Protein AF-A0A952LM96-F1 (afdb_monomer_lite)

pLDDT: mean 78.24, std 22.76, range [26.67, 98.69]

Foldseek 3Di:
DDDDDDDDDPDPPPVPPPPPPPPPPDDPVLQVQCFVVVLVLVVLVLVLLLQLQAPVQDPVRSLVSLCLCADPPRPNPAAVHQQQWEFDQLDLVCQDPVPTDIDRSSRRSVQSSVWWHHDNDRQKDKDPWDKFRWDDDVFIKIKIKIKIAGNTDTNPDPDHHDIFIKIWIKTWDDDPDSDIDIHTRYMDGDDCVVPVRRVPPPCPQFQWDKDADDDDLPDWKKWKDQVVRTPDIDSDRIDIDTDDPPGQKMWIFTPPDPDGDIDIDGVVVRVVPGDRDDDDPDDDDDDDDDDDDDDDDDDDDDDDDDDDDDDDDD

Secondary structure (DSSP, 8-state):
---------------------------HHHHHHHHHHHHHHHHHHHHHHHHHHBTTS-HHHHHHHHHHTTSTT-TT--BS-TT-EEE---STT--SGGG--EEEHHHHHHHHHHHBPPBSS--EEEEEEEEPPPEESSSEEEEEEEEEEE-SBBSS--SBPPPEEEEEEEEEEE-SSS-EEEEEEEEEE--TTT-HHHHTS------EEEEE----TTT--EEEEETTEEEEEESSSEEEEES-SS-SEEEEEESSSSS--EEEEEHHHHGGG-----------------------------------------

Structure (mmCIF, N/CA/C/O backbone):
data_AF-A0A952LM96-F1
#
_entry.id   AF-A0A952LM96-F1
#
loop_
_atom_site.group_PDB
_atom_site.id
_atom_site.type_symbol
_atom_site.label_atom_id
_atom_site.label_alt_id
_atom_site.label_comp_id
_atom_site.label_asym_id
_atom_site.label_entity_id
_atom_site.label_seq_id
_atom_site.pdbx_PDB_ins_code
_atom_site.Cartn_x
_atom_site.Cartn_y
_atom_site.Cartn_z
_atom_site.occupancy
_atom_site.B_iso_or_equiv
_atom_site.auth_seq_id
_atom_site.auth_comp_id
_atom_site.auth_asym_id
_atom_site.auth_atom_id
_atom_site.pdbx_PDB_model_num
ATOM 1 N N . MET A 1 1 ? 7.422 -57.677 -62.443 1.00 39.22 1 MET A N 1
ATOM 2 C CA . MET A 1 1 ? 8.432 -56.614 -62.642 1.00 39.22 1 MET A CA 1
ATOM 3 C C . MET A 1 1 ? 7.935 -55.367 -61.924 1.00 39.22 1 MET A C 1
ATOM 5 O O . MET A 1 1 ? 6.810 -54.958 -62.162 1.00 39.22 1 MET A O 1
ATOM 9 N N . ILE A 1 2 ? 8.725 -54.878 -60.971 1.00 55.06 2 ILE A N 1
ATOM 10 C CA . ILE A 1 2 ? 8.463 -53.793 -60.003 1.00 55.06 2 ILE A CA 1
ATOM 11 C C . ILE A 1 2 ? 8.351 -52.426 -60.697 1.00 55.06 2 ILE A C 1
ATOM 13 O O . ILE A 1 2 ? 9.188 -52.191 -61.561 1.00 55.06 2 ILE A O 1
ATOM 17 N N . ARG A 1 3 ? 7.454 -51.520 -60.243 1.00 47.94 3 ARG A N 1
ATOM 18 C CA . ARG A 1 3 ? 7.765 -50.098 -59.924 1.00 47.94 3 ARG A CA 1
ATOM 19 C C . ARG A 1 3 ? 6.784 -49.484 -58.906 1.00 47.94 3 ARG A C 1
ATOM 21 O O . ARG A 1 3 ? 5.578 -49.461 -59.113 1.00 47.94 3 ARG A O 1
ATOM 28 N N . LEU A 1 4 ? 7.381 -48.988 -57.823 1.00 55.38 4 LEU A N 1
ATOM 29 C CA . LEU A 1 4 ? 6.866 -48.218 -56.687 1.00 55.38 4 LEU A CA 1
ATOM 30 C C . LEU A 1 4 ? 7.220 -46.726 -56.917 1.00 55.38 4 LEU A C 1
ATOM 32 O O . LEU A 1 4 ? 8.348 -46.448 -57.322 1.00 55.38 4 LEU A O 1
ATOM 36 N N . SER A 1 5 ? 6.314 -45.775 -56.661 1.00 50.62 5 SER A N 1
ATOM 37 C CA . SER A 1 5 ? 6.613 -44.331 -56.461 1.00 50.62 5 SER A CA 1
ATOM 38 C C . SER A 1 5 ? 5.338 -43.628 -55.973 1.00 50.62 5 SER A C 1
ATOM 40 O O . SER A 1 5 ? 4.353 -43.622 -56.699 1.00 50.62 5 SER A O 1
ATOM 42 N N . ILE A 1 6 ? 5.179 -43.303 -54.684 1.00 57.56 6 ILE A N 1
ATOM 43 C CA . ILE A 1 6 ? 5.746 -42.164 -53.924 1.00 57.56 6 ILE A CA 1
ATOM 44 C C . ILE A 1 6 ? 5.264 -40.809 -54.460 1.00 57.56 6 ILE A C 1
ATOM 46 O O . ILE A 1 6 ? 5.833 -40.313 -55.421 1.00 57.56 6 ILE A O 1
ATOM 50 N N . THR A 1 7 ? 4.270 -40.241 -53.765 1.00 53.94 7 THR A N 1
ATOM 51 C CA . THR A 1 7 ? 4.072 -38.808 -53.431 1.00 53.94 7 THR A CA 1
ATOM 52 C C . THR A 1 7 ? 2.783 -38.707 -52.586 1.00 53.94 7 THR A C 1
ATOM 54 O O . THR A 1 7 ? 1.698 -38.454 -53.088 1.00 53.94 7 THR A O 1
ATOM 57 N N . PHE A 1 8 ? 2.738 -39.154 -51.326 1.00 51.84 8 PHE A N 1
ATOM 58 C CA . PHE A 1 8 ? 3.232 -38.470 -50.118 1.00 51.84 8 PHE A CA 1
ATOM 59 C C . PHE A 1 8 ? 3.568 -36.981 -50.293 1.00 51.84 8 PHE A C 1
ATOM 61 O O . PHE A 1 8 ? 4.311 -36.610 -51.196 1.00 51.84 8 PHE A O 1
ATOM 68 N N . LEU A 1 9 ? 3.093 -36.178 -49.337 1.00 50.53 9 LEU A N 1
ATOM 69 C CA . LEU A 1 9 ? 3.438 -34.772 -49.109 1.00 50.53 9 LEU A CA 1
ATOM 70 C C . LEU A 1 9 ? 2.558 -33.720 -49.809 1.00 50.53 9 LEU A C 1
ATOM 72 O O . LEU A 1 9 ? 3.044 -32.781 -50.432 1.00 50.53 9 LEU A O 1
ATOM 76 N N . SER A 1 10 ? 1.243 -33.808 -49.591 1.00 50.84 10 SER A N 1
ATOM 77 C CA . SER A 1 10 ? 0.365 -32.631 -49.635 1.00 50.84 10 SER A CA 1
ATOM 78 C C . SER A 1 10 ? 0.712 -31.694 -48.471 1.00 50.84 10 SER A C 1
ATOM 80 O O . SER A 1 10 ? 0.094 -31.741 -47.413 1.00 50.84 10 SER A O 1
ATOM 82 N N . PHE A 1 11 ? 1.782 -30.922 -48.659 1.00 51.41 11 PHE A N 1
ATOM 83 C CA . PHE A 1 11 ? 1.884 -29.487 -48.385 1.00 51.41 11 PHE A CA 1
ATOM 84 C C . PHE A 1 11 ? 0.969 -28.932 -47.276 1.00 51.41 11 PHE A C 1
ATOM 86 O O . PHE A 1 11 ? 0.118 -28.074 -47.499 1.00 51.41 11 PHE A O 1
ATOM 93 N N . LEU A 1 12 ? 1.193 -29.385 -46.043 1.00 50.53 12 LEU A N 1
ATOM 94 C CA . LEU A 1 12 ? 0.780 -28.672 -44.840 1.00 50.53 12 LEU A CA 1
ATOM 95 C C . LEU A 1 12 ? 1.798 -27.544 -44.601 1.00 50.53 12 LEU A C 1
ATOM 97 O O . LEU A 1 12 ? 2.611 -27.610 -43.682 1.00 50.53 12 LEU A O 1
ATOM 101 N N . ILE A 1 13 ? 1.801 -26.524 -45.468 1.00 55.72 13 ILE A N 1
ATOM 102 C CA . ILE A 1 13 ? 2.423 -25.242 -45.123 1.00 55.72 13 ILE A CA 1
ATOM 103 C C . ILE A 1 13 ? 1.494 -24.600 -44.101 1.00 55.72 13 ILE A C 1
ATOM 105 O O . ILE A 1 13 ? 0.609 -23.810 -44.421 1.00 55.72 13 ILE A O 1
ATOM 109 N N . PHE A 1 14 ? 1.683 -24.993 -42.844 1.00 57.12 14 PHE A N 1
ATOM 110 C CA . PHE A 1 14 ? 1.371 -24.123 -41.729 1.00 57.12 14 PHE A CA 1
ATOM 111 C C . PHE A 1 14 ? 2.316 -22.934 -41.873 1.00 57.12 14 PHE A C 1
ATOM 113 O O . PHE A 1 14 ? 3.488 -22.993 -41.499 1.00 57.12 14 PHE A O 1
ATOM 120 N N . SER A 1 15 ? 1.818 -21.878 -42.511 1.00 54.81 15 SER A N 1
ATOM 121 C CA . SER A 1 15 ? 2.405 -20.552 -42.445 1.00 54.81 15 SER A CA 1
ATOM 122 C C . SER A 1 15 ? 2.389 -20.150 -40.977 1.00 54.81 15 SER A C 1
ATOM 124 O O . SER A 1 15 ? 1.422 -19.571 -40.488 1.00 54.81 15 SER A O 1
ATOM 126 N N . PHE A 1 16 ? 3.444 -20.514 -40.251 1.00 56.19 16 PHE A N 1
ATOM 127 C CA . PHE A 1 16 ? 3.775 -19.890 -38.986 1.00 56.19 16 PHE A CA 1
ATOM 128 C C . PHE A 1 16 ? 4.071 -18.432 -39.319 1.00 56.19 16 PHE A C 1
ATOM 130 O O . PHE A 1 16 ? 5.195 -18.058 -39.647 1.00 56.19 16 PHE A O 1
ATOM 137 N N . HIS A 1 17 ? 3.026 -17.607 -39.307 1.00 52.03 17 HIS A N 1
ATOM 138 C CA . HIS A 1 17 ? 3.180 -16.186 -39.096 1.00 52.03 17 HIS A CA 1
ATOM 139 C C . HIS A 1 17 ? 3.784 -16.051 -37.702 1.00 52.03 17 HIS A C 1
ATOM 141 O O . HIS A 1 17 ? 3.080 -16.035 -36.696 1.00 52.03 17 HIS A O 1
ATOM 147 N N . LEU A 1 18 ? 5.119 -16.049 -37.659 1.00 51.34 18 LEU A N 1
ATOM 148 C CA . LEU A 1 18 ? 5.881 -15.420 -36.598 1.00 51.34 18 LEU A CA 1
ATOM 149 C C . LEU A 1 18 ? 5.411 -13.969 -36.586 1.00 51.34 18 LEU A C 1
ATOM 151 O O . LEU A 1 18 ? 5.912 -13.132 -37.332 1.00 51.34 18 LEU A O 1
ATOM 155 N N . VAL A 1 19 ? 4.367 -13.708 -35.804 1.00 57.16 19 VAL A N 1
ATOM 156 C CA . VAL A 1 19 ? 4.049 -12.365 -35.355 1.00 57.16 19 VAL A CA 1
ATOM 157 C C . VAL A 1 19 ? 5.273 -11.972 -34.547 1.00 57.16 19 VAL A C 1
ATOM 159 O O . VAL A 1 19 ? 5.467 -12.460 -33.434 1.00 57.16 19 VAL A O 1
ATOM 162 N N . ALA A 1 20 ? 6.159 -11.194 -35.167 1.00 45.50 20 ALA A N 1
ATOM 163 C CA . ALA A 1 20 ? 7.152 -10.437 -34.438 1.00 45.50 20 ALA A CA 1
ATOM 164 C C . ALA A 1 20 ? 6.353 -9.640 -33.408 1.00 45.50 20 ALA A C 1
ATOM 166 O O . ALA A 1 20 ? 5.540 -8.791 -33.769 1.00 45.50 20 ALA A O 1
ATOM 167 N N . GLN A 1 21 ? 6.462 -10.040 -32.143 1.00 46.62 21 GLN A N 1
ATOM 168 C CA . GLN A 1 21 ? 5.941 -9.245 -31.051 1.00 46.62 21 GLN A CA 1
ATOM 169 C C . GLN A 1 21 ? 6.765 -7.967 -31.106 1.00 46.62 21 GLN A C 1
ATOM 171 O O . GLN A 1 21 ? 7.963 -8.014 -30.837 1.00 46.62 21 GLN A O 1
ATOM 176 N N . ASP A 1 22 ? 6.153 -6.876 -31.567 1.00 45.31 22 ASP A N 1
ATOM 177 C CA . ASP A 1 22 ? 6.707 -5.540 -31.403 1.00 45.31 22 ASP A CA 1
ATOM 178 C C . ASP A 1 22 ? 6.891 -5.353 -29.896 1.00 45.31 22 ASP A C 1
ATOM 180 O O . ASP A 1 22 ? 5.949 -5.062 -29.155 1.00 45.31 22 ASP A O 1
ATOM 184 N N . GLU A 1 23 ? 8.100 -5.644 -29.425 1.00 53.62 23 GLU A N 1
ATOM 185 C CA . GLU A 1 23 ? 8.531 -5.346 -28.076 1.00 53.62 23 GLU A CA 1
ATOM 186 C C . GLU A 1 23 ? 8.476 -3.823 -27.998 1.00 53.62 23 GLU A C 1
ATOM 188 O O . GLU A 1 23 ? 9.250 -3.128 -28.659 1.00 53.62 23 GLU A O 1
ATOM 193 N N . ILE A 1 24 ? 7.468 -3.292 -27.302 1.00 55.34 24 ILE A N 1
ATOM 194 C CA . ILE A 1 24 ? 7.367 -1.855 -27.078 1.00 55.34 24 ILE A CA 1
ATOM 195 C C . ILE A 1 24 ? 8.635 -1.487 -26.316 1.00 55.34 24 ILE A C 1
ATOM 197 O O . ILE A 1 24 ? 8.772 -1.803 -25.135 1.00 55.34 24 ILE A O 1
ATOM 201 N N . GLU A 1 25 ? 9.592 -0.875 -27.010 1.00 62.03 25 GLU A N 1
ATOM 202 C CA . GLU A 1 25 ? 10.834 -0.417 -26.410 1.00 62.03 25 GLU A CA 1
ATOM 203 C C . GLU A 1 25 ? 10.486 0.743 -25.474 1.00 62.03 25 GLU A C 1
ATOM 205 O O . GLU A 1 25 ? 10.336 1.898 -25.877 1.00 62.03 25 GLU A O 1
ATOM 210 N N . TYR A 1 26 ? 10.256 0.416 -24.204 1.00 69.00 26 TYR A N 1
ATOM 211 C CA . TYR A 1 26 ? 9.996 1.408 -23.176 1.00 69.00 26 TYR A CA 1
ATOM 212 C C . TYR A 1 26 ? 11.225 2.294 -23.023 1.00 69.00 26 TYR A C 1
ATOM 214 O O . TYR A 1 26 ? 12.296 1.818 -22.635 1.00 69.00 26 TYR A O 1
ATOM 222 N N . ASN A 1 27 ? 11.069 3.600 -23.253 1.00 81.88 27 ASN A N 1
ATOM 223 C CA . ASN A 1 27 ? 12.112 4.534 -22.858 1.00 81.88 27 ASN A CA 1
ATOM 224 C C . ASN A 1 27 ? 12.329 4.405 -21.338 1.00 81.88 27 ASN A C 1
ATOM 226 O O . ASN A 1 27 ? 11.390 4.269 -20.552 1.00 81.88 27 ASN A O 1
ATOM 230 N N . SER A 1 28 ? 13.589 4.478 -20.924 1.00 86.94 28 SER A N 1
ATOM 231 C CA . SER A 1 28 ? 14.019 4.486 -19.528 1.00 86.94 28 SER A CA 1
ATOM 232 C C . SER A 1 28 ? 13.247 5.472 -18.637 1.00 86.94 28 SER A C 1
ATOM 234 O O . SER A 1 28 ? 13.117 5.224 -17.438 1.00 86.94 28 SER A O 1
ATOM 236 N N . ASP A 1 29 ? 12.715 6.558 -19.204 1.00 89.69 29 ASP A N 1
ATOM 237 C CA . ASP A 1 29 ? 11.909 7.544 -18.483 1.00 89.69 29 ASP A CA 1
ATOM 238 C C . ASP A 1 29 ? 10.506 7.026 -18.132 1.00 89.69 29 ASP A C 1
ATOM 240 O O . ASP A 1 29 ? 10.104 7.157 -16.977 1.00 89.69 29 ASP A O 1
ATOM 244 N N . ASP A 1 30 ? 9.820 6.337 -19.056 1.00 91.06 30 ASP A N 1
ATOM 245 C CA . ASP A 1 30 ? 8.515 5.703 -18.793 1.00 91.06 30 ASP A CA 1
ATOM 246 C C . ASP A 1 30 ? 8.647 4.670 -17.657 1.00 91.06 30 ASP A C 1
ATOM 248 O O . ASP A 1 30 ? 7.830 4.614 -16.738 1.00 91.06 30 ASP A O 1
ATOM 252 N N . ILE A 1 31 ? 9.733 3.887 -17.661 1.00 92.12 31 ILE A N 1
ATOM 253 C CA . ILE A 1 31 ? 10.002 2.890 -16.613 1.00 92.12 31 ILE A CA 1
ATOM 254 C C . ILE A 1 31 ? 10.169 3.555 -15.241 1.00 92.12 31 ILE A C 1
ATOM 256 O O . ILE A 1 31 ? 9.656 3.048 -14.237 1.00 92.12 31 ILE A O 1
ATOM 260 N N . LYS A 1 32 ? 10.912 4.667 -15.173 1.00 93.75 32 LYS A N 1
ATOM 261 C CA . LYS A 1 32 ? 11.114 5.415 -13.923 1.00 93.75 32 LYS A CA 1
ATOM 262 C C . LYS A 1 32 ? 9.802 6.012 -13.429 1.00 93.75 32 LYS A C 1
ATOM 264 O O . LYS A 1 32 ? 9.512 5.889 -12.240 1.00 93.75 32 LYS A O 1
ATOM 269 N N . GLU A 1 33 ? 9.023 6.615 -14.325 1.00 94.88 33 GLU A N 1
ATOM 270 C CA . GLU A 1 33 ? 7.730 7.216 -14.002 1.00 94.88 33 GLU A CA 1
ATOM 271 C C . GLU A 1 33 ? 6.756 6.172 -13.455 1.00 94.88 33 GLU A C 1
ATOM 273 O O . GLU A 1 33 ? 6.263 6.331 -12.341 1.00 94.88 33 GLU A O 1
ATOM 278 N N . ILE A 1 34 ? 6.543 5.061 -14.169 1.00 95.56 34 ILE A N 1
ATOM 279 C CA . ILE A 1 34 ? 5.624 3.996 -13.742 1.00 95.56 34 ILE A CA 1
ATOM 280 C C . ILE A 1 34 ? 6.030 3.442 -12.372 1.00 95.56 34 ILE A C 1
ATOM 282 O O . ILE A 1 34 ? 5.182 3.267 -11.496 1.00 95.56 34 ILE A O 1
ATOM 286 N N . LYS A 1 35 ? 7.325 3.186 -12.144 1.00 96.50 35 LYS A N 1
ATOM 287 C CA . LYS A 1 35 ? 7.801 2.679 -10.848 1.00 96.50 35 LYS A CA 1
ATOM 288 C C . LYS A 1 35 ? 7.588 3.685 -9.721 1.00 96.50 35 LYS A C 1
ATOM 290 O O . LYS A 1 35 ? 7.120 3.298 -8.652 1.00 96.50 35 LYS A O 1
ATOM 295 N N . PHE A 1 36 ? 7.918 4.954 -9.952 1.00 97.25 36 PHE A N 1
ATOM 296 C CA . PHE A 1 36 ? 7.732 6.014 -8.965 1.00 97.25 36 PHE A CA 1
ATOM 297 C C . PHE A 1 36 ? 6.247 6.209 -8.627 1.00 97.25 36 PHE A C 1
ATOM 299 O O . PHE A 1 36 ? 5.864 6.147 -7.458 1.00 97.25 36 PHE A O 1
ATOM 306 N N . SER A 1 37 ? 5.402 6.352 -9.648 1.00 97.31 37 SER A N 1
ATOM 307 C CA . SER A 1 37 ? 3.952 6.509 -9.506 1.00 97.31 37 SER A CA 1
ATOM 308 C C . SER A 1 37 ? 3.308 5.287 -8.851 1.00 97.31 37 SER A C 1
ATOM 310 O O . SER A 1 37 ? 2.429 5.430 -8.006 1.00 97.31 37 SER A O 1
ATOM 312 N N . GLY A 1 38 ? 3.784 4.078 -9.156 1.00 98.00 38 GLY A N 1
ATOM 313 C CA . GLY A 1 38 ? 3.320 2.858 -8.504 1.00 98.00 38 GLY A CA 1
ATOM 314 C C . GLY A 1 38 ? 3.628 2.847 -7.004 1.00 98.00 38 GLY A C 1
ATOM 315 O O . GLY A 1 38 ? 2.757 2.532 -6.195 1.00 98.00 38 GLY A O 1
ATOM 316 N N . MET A 1 39 ? 4.842 3.240 -6.601 1.00 98.19 39 MET A N 1
ATOM 317 C CA . MET A 1 39 ? 5.190 3.361 -5.177 1.00 98.19 39 MET A CA 1
ATOM 318 C C . MET A 1 39 ? 4.325 4.408 -4.467 1.00 98.19 39 MET A C 1
ATOM 320 O O . MET A 1 39 ? 3.884 4.176 -3.338 1.00 98.19 39 MET A O 1
ATOM 324 N N . GLN A 1 40 ? 4.054 5.532 -5.133 1.00 98.31 40 GLN A N 1
ATOM 325 C CA . GLN A 1 40 ? 3.168 6.572 -4.619 1.00 98.31 40 GLN A CA 1
ATOM 326 C C . GLN A 1 40 ? 1.731 6.057 -4.450 1.00 98.31 40 GLN A C 1
ATOM 328 O O . GLN A 1 40 ? 1.121 6.304 -3.412 1.00 98.31 40 GLN A O 1
ATOM 333 N N . LEU A 1 41 ? 1.228 5.246 -5.386 1.00 98.25 41 LEU A N 1
ATOM 334 C CA . LEU A 1 41 ? -0.098 4.628 -5.299 1.00 98.25 41 LEU A CA 1
ATOM 335 C C . LEU A 1 41 ? -0.240 3.710 -4.068 1.00 98.25 41 LEU A C 1
ATOM 337 O O . LEU A 1 41 ? -1.291 3.675 -3.430 1.00 9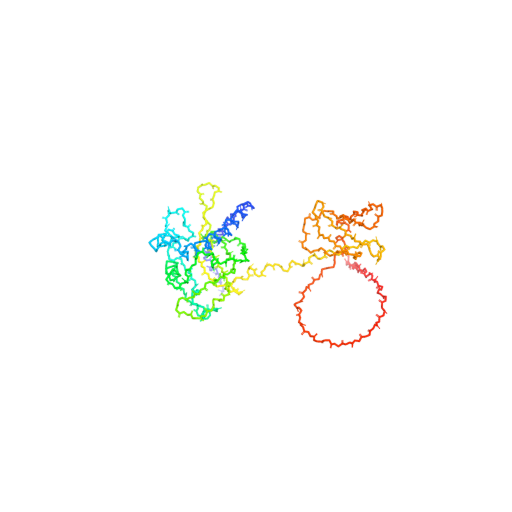8.25 41 LEU A O 1
ATOM 341 N N . ILE A 1 42 ? 0.829 3.011 -3.664 1.00 98.62 42 ILE A N 1
ATOM 342 C CA . ILE A 1 42 ? 0.840 2.229 -2.412 1.00 98.62 42 ILE A CA 1
ATOM 343 C C . ILE A 1 42 ? 0.785 3.133 -1.177 1.00 98.62 42 ILE A C 1
ATOM 345 O O . ILE A 1 42 ? 0.132 2.787 -0.191 1.00 98.62 42 ILE A O 1
ATOM 349 N N . LYS A 1 43 ? 1.405 4.316 -1.221 1.00 98.50 43 LYS A N 1
ATOM 350 C CA . LYS A 1 43 ? 1.268 5.320 -0.155 1.00 98.50 43 LYS A CA 1
ATOM 351 C C . LYS A 1 43 ? -0.123 5.942 -0.106 1.00 98.50 43 LYS A C 1
ATOM 353 O O . LYS A 1 43 ? -0.643 6.150 0.986 1.00 98.50 43 LYS A O 1
ATOM 358 N N . GLU A 1 44 ? -0.761 6.162 -1.245 1.00 98.50 44 GLU A N 1
ATOM 359 C CA . GLU A 1 44 ? -2.163 6.587 -1.297 1.00 98.50 44 GLU A CA 1
ATOM 360 C C . GLU A 1 44 ? -3.097 5.510 -0.738 1.00 98.50 44 GLU A C 1
ATOM 362 O O . GLU A 1 44 ? -4.036 5.824 -0.008 1.00 98.50 44 GLU A O 1
ATOM 367 N N . TYR A 1 45 ? -2.804 4.228 -0.982 1.00 98.69 45 TYR A N 1
ATOM 368 C CA . TYR A 1 45 ? -3.543 3.134 -0.357 1.00 98.69 45 TYR A CA 1
ATOM 369 C C . TYR A 1 45 ? -3.385 3.123 1.177 1.00 98.69 45 TYR A C 1
ATOM 371 O O . TYR A 1 45 ? -4.374 2.985 1.900 1.00 98.69 45 TYR A O 1
ATOM 379 N N . GLU A 1 46 ? -2.174 3.345 1.698 1.00 98.69 46 GLU A N 1
ATOM 380 C CA . GLU A 1 46 ? -1.936 3.532 3.140 1.00 98.69 46 GLU A CA 1
ATOM 381 C C . GLU A 1 46 ? -2.776 4.695 3.703 1.00 98.69 46 GLU A C 1
ATOM 383 O O . GLU A 1 46 ? -3.422 4.570 4.748 1.00 98.69 46 GLU A O 1
ATOM 388 N N . GLN A 1 47 ? -2.794 5.831 3.000 1.00 98.56 47 GLN A N 1
ATOM 389 C CA . GLN A 1 47 ? -3.554 7.021 3.387 1.00 98.56 47 GLN A CA 1
ATOM 390 C C . GLN A 1 47 ? -5.063 6.777 3.358 1.00 98.56 47 GLN A C 1
ATOM 392 O O . GLN A 1 47 ? -5.755 7.204 4.281 1.00 98.56 47 GLN A O 1
ATOM 397 N N . LEU A 1 48 ? -5.572 6.051 2.358 1.00 98.50 48 LEU A N 1
ATOM 398 C CA . LEU A 1 48 ? -6.977 5.659 2.274 1.00 98.50 48 LEU A CA 1
ATOM 399 C C . LEU A 1 48 ? -7.405 4.887 3.525 1.00 98.50 48 LEU A C 1
ATOM 401 O O . LEU A 1 48 ? -8.415 5.223 4.143 1.00 98.50 48 LEU A O 1
ATOM 405 N N . LEU A 1 49 ? -6.632 3.872 3.924 1.00 98.62 49 LEU A N 1
ATOM 406 C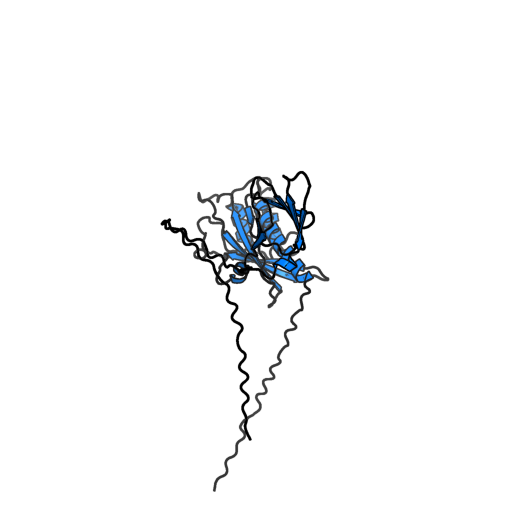 CA . LEU A 1 49 ? -6.942 3.080 5.115 1.00 98.62 49 LEU A CA 1
ATOM 407 C C . LEU A 1 49 ? -6.902 3.936 6.384 1.00 98.62 49 LEU A C 1
ATOM 409 O O . LEU A 1 49 ? -7.810 3.848 7.213 1.00 98.62 49 LEU A O 1
ATOM 413 N N . ASN A 1 50 ? -5.907 4.817 6.516 1.00 98.62 50 ASN A N 1
ATOM 414 C CA . ASN A 1 50 ? -5.848 5.742 7.646 1.00 98.62 50 ASN A CA 1
ATOM 415 C C . ASN A 1 50 ? -7.059 6.684 7.682 1.00 98.62 50 ASN A C 1
ATOM 417 O O . ASN A 1 50 ? -7.661 6.839 8.744 1.00 98.62 50 ASN A O 1
ATOM 421 N N . LEU A 1 51 ? -7.479 7.229 6.537 1.00 98.25 51 LEU A N 1
ATOM 422 C CA . LEU A 1 51 ? -8.636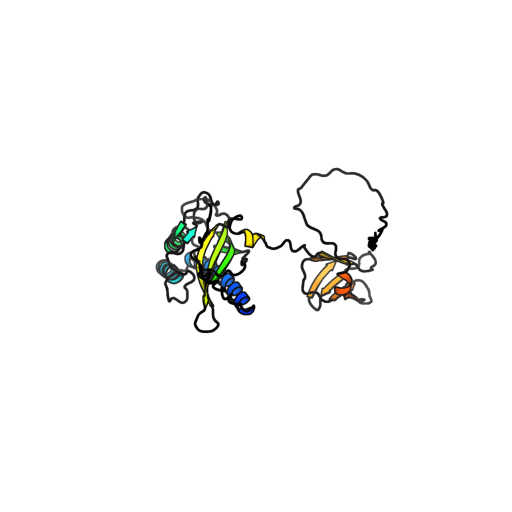 8.116 6.425 1.00 98.25 51 LEU A CA 1
ATOM 423 C C . LEU A 1 51 ? -9.950 7.405 6.790 1.00 98.25 51 LEU A C 1
ATOM 425 O O . LEU A 1 51 ? -10.778 7.968 7.502 1.00 98.25 51 LEU A O 1
ATOM 429 N N . ILE A 1 52 ? -10.125 6.147 6.371 1.00 98.44 52 ILE A N 1
ATOM 430 C CA . ILE A 1 52 ? -11.277 5.316 6.762 1.00 98.44 52 ILE A CA 1
ATOM 431 C C . ILE A 1 52 ? -11.257 5.016 8.269 1.00 98.44 52 ILE A C 1
ATOM 433 O O . ILE A 1 52 ? -12.310 4.891 8.896 1.00 98.44 52 ILE A O 1
ATOM 437 N N . SER A 1 53 ? -10.074 4.875 8.873 1.00 98.25 53 SER A N 1
ATOM 438 C CA . SER A 1 53 ? -9.925 4.619 10.312 1.00 98.25 53 SER A CA 1
ATOM 439 C C . SER A 1 53 ? -9.941 5.877 11.188 1.00 98.25 53 SER A C 1
ATOM 441 O O . SER A 1 53 ? -9.903 5.751 12.410 1.00 98.25 53 SER A O 1
ATOM 443 N N . ASN A 1 54 ? -10.017 7.070 10.598 1.00 98.25 54 ASN A N 1
ATOM 444 C CA . ASN A 1 54 ? -9.924 8.321 11.337 1.00 98.25 54 ASN A CA 1
ATOM 445 C C . ASN A 1 54 ? -11.234 8.644 12.093 1.00 98.25 54 ASN A C 1
ATOM 447 O O . ASN A 1 54 ? -12.323 8.523 11.525 1.00 98.25 54 ASN A O 1
ATOM 451 N N . THR A 1 55 ? -11.137 9.035 13.370 1.00 97.62 55 THR A N 1
ATOM 452 C CA . THR A 1 55 ? -12.296 9.360 14.233 1.00 97.62 55 THR A CA 1
ATOM 453 C C . THR A 1 55 ? -13.006 10.662 13.875 1.00 97.62 55 THR A C 1
ATOM 455 O O . THR A 1 55 ? -14.193 10.797 14.164 1.00 97.62 55 THR A O 1
ATOM 458 N N . ASP A 1 56 ? -12.310 11.597 13.234 1.00 97.81 56 ASP A N 1
ATOM 459 C CA . ASP A 1 56 ? -12.835 12.914 12.860 1.00 97.81 56 ASP A CA 1
ATOM 460 C C . ASP A 1 56 ? -13.637 12.854 11.550 1.00 97.81 56 ASP A C 1
ATOM 462 O O . ASP A 1 56 ? -14.393 13.768 11.214 1.00 97.81 56 ASP A O 1
ATOM 466 N N . VAL A 1 57 ? -13.509 11.752 10.804 1.00 97.19 57 VAL A N 1
ATOM 467 C CA . VAL A 1 57 ? -14.265 11.509 9.575 1.00 97.19 57 VAL A CA 1
ATOM 468 C C . VAL A 1 57 ? -15.561 10.780 9.919 1.00 97.19 57 VAL A C 1
ATOM 470 O O . VAL A 1 57 ? -15.557 9.616 10.312 1.00 97.19 57 VAL A O 1
ATOM 473 N N . GLY A 1 58 ? -16.703 11.443 9.730 1.00 96.81 58 GLY A N 1
ATOM 474 C CA . GLY A 1 58 ? -18.013 10.834 9.975 1.00 96.81 58 GLY A CA 1
ATOM 475 C C . GLY A 1 58 ? -18.303 9.622 9.073 1.00 96.81 58 GLY A C 1
ATOM 476 O O . GLY A 1 58 ? -17.870 9.571 7.922 1.00 96.81 58 GLY A O 1
ATOM 477 N N . TYR A 1 59 ? -19.107 8.672 9.564 1.00 95.19 59 TYR A N 1
ATOM 478 C CA . TYR A 1 59 ? -19.424 7.411 8.869 1.00 95.19 59 TYR A CA 1
ATOM 479 C C . TYR A 1 59 ? -19.936 7.579 7.432 1.00 95.19 59 TYR A C 1
ATOM 481 O O . TYR A 1 59 ? -19.515 6.845 6.540 1.00 95.19 59 TYR A O 1
ATOM 489 N N . ALA A 1 60 ? -20.819 8.553 7.184 1.00 97.31 60 ALA A N 1
ATOM 490 C CA . ALA A 1 60 ? -21.312 8.829 5.833 1.00 97.31 60 ALA A CA 1
ATOM 491 C C . ALA A 1 60 ? -20.161 9.213 4.888 1.00 97.31 60 ALA A C 1
ATOM 493 O O . ALA A 1 60 ? -20.072 8.706 3.770 1.00 97.31 60 ALA A O 1
ATOM 494 N N . LYS A 1 61 ? -19.225 10.038 5.375 1.00 97.94 61 LYS A N 1
ATOM 495 C CA . LYS A 1 61 ? -18.059 10.459 4.603 1.00 97.94 61 LYS A CA 1
ATOM 496 C C . LYS A 1 61 ? -17.075 9.314 4.376 1.00 97.94 61 LYS A C 1
ATOM 498 O O . LYS A 1 61 ? -16.555 9.186 3.273 1.00 97.94 61 LYS A O 1
ATOM 503 N N . GLN A 1 62 ? -16.862 8.454 5.374 1.00 98.06 62 GLN A N 1
ATOM 504 C CA . GLN A 1 62 ? -16.073 7.225 5.214 1.00 98.06 62 GLN A CA 1
ATOM 505 C C . GLN A 1 62 ? -16.661 6.334 4.108 1.00 98.06 62 GLN A C 1
ATOM 507 O O . GLN A 1 62 ? -15.918 5.832 3.270 1.00 98.06 62 GLN A O 1
ATOM 512 N N . GLY A 1 63 ? -17.991 6.193 4.049 1.00 98.06 63 GLY A N 1
ATOM 513 C CA . GLY A 1 63 ? -18.676 5.467 2.975 1.00 98.06 63 GLY A CA 1
ATOM 514 C C . GLY A 1 63 ? -18.433 6.065 1.584 1.00 98.06 63 GLY A C 1
ATOM 515 O O . GLY A 1 63 ? -18.161 5.326 0.639 1.00 98.06 63 GLY A O 1
ATOM 516 N N . GLU A 1 64 ? -18.466 7.395 1.454 1.00 97.81 64 GLU A N 1
ATOM 517 C CA . GLU A 1 64 ? -18.109 8.079 0.201 1.00 97.81 64 GLU A CA 1
ATOM 518 C C . GLU A 1 64 ? -16.650 7.846 -0.193 1.00 97.81 64 GLU A C 1
ATOM 520 O O . GLU A 1 64 ? -16.373 7.558 -1.353 1.00 97.81 64 GLU A O 1
ATOM 525 N N . ILE A 1 65 ? -15.722 7.951 0.762 1.00 98.06 65 ILE A N 1
ATOM 526 C CA . ILE A 1 65 ? -14.289 7.716 0.543 1.00 98.06 65 ILE A CA 1
ATOM 527 C C . ILE A 1 65 ? -14.058 6.299 0.011 1.00 98.06 65 ILE A C 1
ATOM 529 O O . ILE A 1 65 ? -13.380 6.129 -1.001 1.00 98.06 65 ILE A O 1
ATOM 533 N N . ILE A 1 66 ? -14.669 5.297 0.652 1.00 98.38 66 ILE A N 1
ATOM 534 C CA . ILE A 1 66 ? -14.602 3.895 0.223 1.00 98.38 66 ILE A CA 1
ATOM 535 C C . ILE A 1 66 ? -15.149 3.748 -1.195 1.00 98.38 66 ILE A C 1
ATOM 537 O O . ILE A 1 66 ? -14.511 3.134 -2.037 1.00 98.38 66 ILE A O 1
ATOM 541 N N . LYS A 1 67 ? -16.322 4.315 -1.484 1.00 98.12 67 LYS A N 1
ATOM 542 C CA . LYS A 1 67 ? -16.937 4.205 -2.811 1.00 98.12 67 LYS A CA 1
ATOM 543 C C . LYS A 1 67 ? -16.076 4.861 -3.896 1.00 98.12 67 LYS A C 1
ATOM 545 O O . LYS A 1 67 ? -15.844 4.270 -4.949 1.00 98.12 67 LYS A O 1
ATOM 550 N N . ASN A 1 68 ? -15.571 6.064 -3.632 1.00 97.94 68 ASN A N 1
ATOM 551 C CA . ASN A 1 68 ? -14.768 6.833 -4.581 1.00 97.94 68 ASN A CA 1
ATOM 552 C C . ASN A 1 68 ? -13.420 6.169 -4.889 1.00 97.94 68 ASN A C 1
ATOM 554 O O . ASN A 1 68 ? -12.889 6.381 -5.976 1.00 97.94 68 ASN A O 1
ATOM 558 N N . SER A 1 69 ? -12.878 5.347 -3.980 1.00 98.31 69 SER A N 1
ATOM 559 C CA . SER A 1 69 ? -11.572 4.709 -4.179 1.00 98.31 69 SER A CA 1
ATOM 560 C C . SER A 1 69 ? -11.558 3.662 -5.296 1.00 98.31 69 SER A C 1
ATOM 562 O O . SER A 1 69 ? -10.480 3.289 -5.761 1.00 98.31 69 SER A O 1
ATOM 564 N N . TYR A 1 70 ? -12.726 3.176 -5.728 1.00 98.00 70 TYR A N 1
ATOM 565 C CA . TYR A 1 70 ? -12.859 2.175 -6.791 1.00 98.00 70 TYR A CA 1
ATOM 566 C C . TYR A 1 70 ? -13.904 2.524 -7.863 1.00 98.00 70 TYR A C 1
ATOM 568 O O . TYR A 1 70 ? -14.087 1.766 -8.819 1.00 98.00 70 TYR A O 1
ATOM 576 N N . GLN A 1 71 ? -14.617 3.646 -7.725 1.00 97.25 71 GLN A N 1
ATOM 577 C CA . GLN A 1 71 ? -15.610 4.074 -8.705 1.00 97.25 71 GLN A CA 1
ATOM 578 C C . GLN A 1 71 ? -14.940 4.776 -9.894 1.00 97.25 71 GLN A C 1
ATOM 580 O O . GLN A 1 71 ? -14.200 5.746 -9.734 1.00 97.25 71 GLN A O 1
ATOM 585 N N . LYS A 1 72 ? -15.248 4.306 -11.109 1.00 93.88 72 LYS A N 1
ATOM 586 C CA . LYS A 1 72 ? -14.701 4.857 -12.355 1.00 93.88 72 LYS A CA 1
ATOM 587 C C . LYS A 1 72 ? -15.024 6.345 -12.514 1.00 93.88 72 LYS A C 1
ATOM 589 O O . LYS A 1 72 ? -16.168 6.755 -12.324 1.00 93.88 72 LYS A O 1
ATOM 594 N N . GLY A 1 73 ? -14.027 7.123 -12.938 1.00 86.62 73 GLY A N 1
ATOM 595 C CA . GLY A 1 73 ? -14.181 8.545 -13.274 1.00 86.62 73 GLY A CA 1
ATOM 596 C C . GLY A 1 73 ? -14.054 9.502 -12.087 1.00 86.62 73 GLY A C 1
ATOM 597 O O . GLY A 1 73 ? -14.245 10.703 -12.256 1.00 86.62 73 GLY A O 1
ATOM 598 N N . PHE A 1 74 ? -13.714 8.997 -10.900 1.00 85.94 74 PHE A N 1
ATOM 599 C CA . PHE A 1 74 ? -13.411 9.820 -9.733 1.00 85.94 74 PHE A CA 1
ATOM 600 C C . PHE A 1 74 ? -11.904 10.050 -9.633 1.00 85.94 74 PHE A C 1
ATOM 602 O O . PHE A 1 74 ? -11.118 9.117 -9.767 1.00 85.94 74 PHE A O 1
ATOM 609 N N . GLY A 1 75 ? -11.489 11.285 -9.336 1.00 85.31 75 GLY A N 1
ATOM 610 C CA . GLY A 1 75 ? -10.065 11.636 -9.225 1.00 85.31 75 GLY A CA 1
ATOM 611 C C . GLY A 1 75 ? -9.316 10.951 -8.073 1.00 85.31 75 GLY A C 1
ATOM 612 O O . GLY A 1 75 ? -8.099 11.014 -8.028 1.00 85.31 75 GLY A O 1
ATOM 613 N N . GLN A 1 76 ? -10.032 10.299 -7.150 1.00 90.44 76 GLN A N 1
ATOM 614 C CA . GLN A 1 76 ? -9.474 9.549 -6.012 1.00 90.44 76 GLN A CA 1
ATOM 615 C C . GLN A 1 76 ? -9.492 8.028 -6.248 1.00 90.44 76 GLN A C 1
ATOM 617 O O . GLN A 1 76 ? -9.333 7.251 -5.308 1.00 90.44 76 GLN A O 1
ATOM 622 N N . GLN A 1 77 ? -9.749 7.586 -7.482 1.00 97.12 77 GLN A N 1
ATOM 623 C CA . GLN A 1 77 ? -9.787 6.170 -7.815 1.00 97.12 77 GLN A CA 1
ATOM 624 C C . GLN A 1 77 ? -8.370 5.579 -7.793 1.00 97.12 77 GLN A C 1
ATOM 626 O O . GLN A 1 77 ? -7.568 5.842 -8.693 1.00 97.12 77 GLN A O 1
ATOM 631 N N . ILE A 1 78 ? -8.097 4.721 -6.808 1.00 98.00 78 ILE A N 1
ATOM 632 C CA . ILE A 1 78 ? -6.824 3.993 -6.690 1.00 98.00 78 ILE A CA 1
ATOM 633 C C . ILE A 1 78 ? -6.943 2.527 -7.133 1.00 98.00 78 ILE A C 1
ATOM 635 O O . ILE A 1 78 ? -5.969 1.940 -7.596 1.00 98.00 78 ILE A O 1
ATOM 639 N N . PHE A 1 79 ? -8.140 1.937 -7.043 1.00 98.56 79 PHE A N 1
ATOM 640 C CA . PHE A 1 79 ? -8.429 0.578 -7.510 1.00 98.56 79 PHE A CA 1
ATOM 641 C C . PHE A 1 79 ? -9.140 0.604 -8.860 1.00 98.56 79 PHE A C 1
ATOM 643 O O . PHE A 1 79 ? -9.981 1.470 -9.114 1.00 98.56 79 PHE A O 1
ATOM 650 N N . LYS A 1 80 ? -8.858 -0.376 -9.724 1.00 97.81 80 LYS A N 1
ATOM 651 C CA . LYS A 1 80 ? -9.458 -0.448 -11.067 1.00 97.81 80 LYS A CA 1
ATOM 652 C C . LYS A 1 80 ? -10.986 -0.552 -11.032 1.00 97.81 80 LYS A C 1
ATOM 654 O O . LYS A 1 80 ? -11.660 0.080 -11.845 1.00 97.81 80 LYS A O 1
ATOM 659 N N . SER A 1 81 ? -11.528 -1.323 -10.092 1.00 98.31 81 SER A N 1
ATOM 660 C CA . SER A 1 81 ? -12.967 -1.488 -9.870 1.00 98.31 81 SER A CA 1
ATOM 661 C C . SER A 1 81 ? -13.251 -1.967 -8.444 1.00 98.31 81 SER A C 1
ATOM 663 O O . SER A 1 81 ? -12.336 -2.346 -7.713 1.00 98.31 81 SER A O 1
ATOM 665 N N . GLY A 1 82 ? -14.529 -1.972 -8.049 1.00 97.81 82 GLY A N 1
ATOM 666 C CA . GLY A 1 82 ? -14.972 -2.522 -6.762 1.00 97.81 82 GLY A CA 1
ATOM 667 C C . GLY A 1 82 ? -14.819 -4.043 -6.644 1.00 97.81 82 GLY A C 1
ATOM 668 O O . GLY A 1 82 ? -14.887 -4.567 -5.537 1.00 97.81 82 GLY A O 1
ATOM 669 N N . GLU A 1 83 ? -14.588 -4.731 -7.765 1.00 98.25 83 GLU A N 1
ATOM 670 C CA . GLU A 1 83 ? -14.461 -6.191 -7.877 1.00 98.25 83 GLU A CA 1
ATOM 671 C C . GLU A 1 83 ? -13.013 -6.675 -7.736 1.00 98.25 83 GLU A C 1
ATOM 673 O O . GLU A 1 83 ? -12.778 -7.878 -7.653 1.00 98.25 83 GLU A O 1
ATOM 678 N N . VAL A 1 84 ? -12.047 -5.750 -7.686 1.00 98.19 84 VAL A N 1
ATOM 679 C CA . VAL A 1 84 ? -10.630 -6.063 -7.464 1.00 98.19 84 VAL A CA 1
ATOM 680 C C . VAL A 1 84 ? -10.472 -6.949 -6.232 1.00 98.19 84 VAL A C 1
ATOM 682 O O . VAL A 1 84 ? -11.016 -6.644 -5.171 1.00 98.19 84 VAL A O 1
ATOM 685 N N . VAL A 1 85 ? -9.711 -8.034 -6.371 1.00 98.06 85 VAL A N 1
ATOM 686 C CA . VAL A 1 85 ? -9.515 -9.010 -5.298 1.00 98.06 85 VAL A CA 1
ATOM 687 C C . VAL A 1 85 ? -8.441 -8.537 -4.320 1.00 98.06 85 VAL A C 1
ATOM 689 O O . VAL A 1 85 ? -7.332 -8.155 -4.700 1.00 98.06 85 VAL A O 1
ATOM 692 N N . VAL A 1 86 ? -8.776 -8.596 -3.034 1.00 97.62 86 VAL A N 1
ATOM 693 C CA . VAL A 1 86 ? -7.883 -8.339 -1.907 1.00 97.62 86 VAL A CA 1
ATOM 694 C C . VAL A 1 86 ? -7.939 -9.533 -0.963 1.00 97.62 86 VAL A C 1
ATOM 696 O O . VAL A 1 86 ? -8.972 -9.822 -0.356 1.00 97.62 86 VAL A O 1
ATOM 699 N N . GLU A 1 87 ? -6.809 -10.210 -0.791 1.00 95.94 87 GLU A N 1
ATOM 700 C CA . GLU A 1 87 ? -6.696 -11.294 0.182 1.00 95.94 87 GLU A CA 1
ATOM 701 C C . GLU A 1 87 ? -6.838 -10.740 1.604 1.00 95.94 87 GLU A C 1
ATOM 703 O O . GLU A 1 87 ? -6.118 -9.820 2.003 1.00 95.94 87 GLU A O 1
ATOM 708 N N . ASN A 1 88 ? -7.766 -11.286 2.380 1.00 94.56 88 ASN A N 1
ATOM 709 C CA . ASN A 1 88 ? -8.175 -10.721 3.657 1.00 94.56 88 ASN A CA 1
ATOM 710 C C . ASN A 1 88 ? -7.123 -10.909 4.764 1.00 94.56 88 ASN A C 1
ATOM 712 O O . ASN A 1 88 ? -6.843 -12.031 5.180 1.00 94.56 88 ASN A O 1
ATOM 716 N N . ASN A 1 89 ? -6.637 -9.795 5.316 1.00 92.88 89 ASN A N 1
ATOM 717 C CA . ASN A 1 89 ? -5.748 -9.740 6.482 1.00 92.88 89 ASN A CA 1
ATOM 718 C C . ASN A 1 89 ? -6.381 -9.041 7.706 1.00 92.88 89 ASN A C 1
ATOM 720 O O . ASN A 1 89 ? -5.675 -8.661 8.639 1.00 92.88 89 ASN A O 1
ATOM 724 N N . LEU A 1 90 ? -7.701 -8.826 7.699 1.00 94.06 90 LEU A N 1
ATOM 725 C CA . LEU A 1 90 ? -8.416 -8.108 8.759 1.00 94.06 90 LEU A CA 1
ATOM 726 C C . LEU A 1 90 ? -8.627 -8.955 10.014 1.00 94.06 90 LEU A C 1
ATOM 728 O O . LEU A 1 90 ? -8.889 -8.409 11.076 1.00 94.06 90 LEU A O 1
ATOM 732 N N . ASN A 1 91 ? -8.513 -10.280 9.928 1.00 91.25 91 ASN A N 1
ATOM 733 C CA . ASN A 1 91 ? -8.510 -11.116 11.120 1.00 91.25 91 ASN A CA 1
ATOM 734 C C . ASN A 1 91 ? -7.062 -11.271 11.628 1.00 91.25 91 ASN A C 1
ATOM 736 O O . ASN A 1 91 ? -6.243 -11.840 10.903 1.00 91.25 91 ASN A O 1
ATOM 740 N N . PRO A 1 92 ? -6.733 -10.835 12.860 1.00 90.06 92 PRO A N 1
ATOM 741 C CA . PRO A 1 92 ? -5.385 -10.971 13.417 1.00 90.06 92 PRO A CA 1
ATOM 742 C C . PRO A 1 92 ? -4.924 -12.431 13.593 1.00 90.06 92 PRO A C 1
ATOM 744 O O . PRO A 1 92 ? -3.734 -12.670 13.771 1.00 90.06 92 PRO A O 1
ATOM 747 N N . GLU A 1 93 ? -5.826 -13.415 13.522 1.00 86.50 93 GLU A N 1
ATOM 748 C CA . GLU A 1 93 ? -5.491 -14.847 13.524 1.00 86.50 93 GLU A CA 1
ATOM 749 C C . GLU A 1 93 ? -5.073 -15.386 12.144 1.00 86.50 93 GLU A C 1
ATOM 751 O O . GLU A 1 93 ? -4.589 -16.517 12.044 1.00 86.50 93 GLU A O 1
ATOM 756 N N . TRP A 1 94 ? -5.296 -14.629 11.065 1.00 83.62 94 TRP A N 1
ATOM 757 C CA . TRP A 1 94 ? -5.035 -15.055 9.686 1.00 83.62 94 TRP A CA 1
ATOM 758 C C . TRP A 1 94 ? -3.725 -14.455 9.187 1.00 83.62 94 TRP A C 1
ATOM 760 O O . TRP A 1 94 ? -3.697 -13.514 8.401 1.00 83.62 94 TRP A O 1
ATOM 770 N N . THR A 1 95 ? -2.622 -15.002 9.693 1.00 68.06 95 THR A N 1
ATOM 771 C CA . THR A 1 95 ? -1.267 -14.473 9.463 1.00 68.06 95 THR A CA 1
ATOM 772 C C . THR A 1 95 ? -0.469 -15.288 8.447 1.00 68.06 95 THR A C 1
ATOM 774 O O . THR A 1 95 ? 0.731 -15.074 8.274 1.00 68.06 95 THR A O 1
ATOM 777 N N . LYS A 1 96 ? -1.117 -16.256 7.789 1.00 65.38 96 LYS A N 1
ATOM 778 C CA . LYS A 1 96 ? -0.497 -17.219 6.877 1.00 65.38 96 LYS A CA 1
ATOM 779 C C . LYS A 1 96 ? -1.403 -17.535 5.690 1.00 65.38 96 LYS A C 1
ATOM 781 O O . LYS A 1 96 ? -2.623 -17.385 5.765 1.00 65.38 96 LYS A O 1
ATOM 786 N N . GLU A 1 97 ? -0.771 -18.015 4.620 1.00 65.44 97 GLU A N 1
ATOM 787 C CA . GLU A 1 97 ? -1.416 -18.335 3.343 1.00 65.44 97 GLU A CA 1
ATOM 788 C C . GLU A 1 97 ? -2.514 -19.414 3.444 1.00 65.44 97 GLU A C 1
ATOM 790 O O . GLU A 1 97 ? -3.425 -19.474 2.627 1.00 65.44 97 GLU A O 1
ATOM 795 N N . ASP A 1 98 ? -2.484 -20.246 4.484 1.00 62.66 98 ASP A N 1
ATOM 796 C CA . ASP A 1 98 ? -3.374 -21.397 4.668 1.00 62.66 98 ASP A CA 1
ATOM 797 C C . ASP A 1 98 ? -4.812 -21.040 5.090 1.00 62.66 98 ASP A C 1
ATOM 799 O O . ASP A 1 98 ? -5.681 -21.913 5.122 1.00 62.66 98 ASP A O 1
ATOM 803 N N . LYS A 1 99 ? -5.089 -19.767 5.402 1.00 67.12 99 LYS A N 1
ATOM 804 C CA . LYS A 1 99 ? -6.430 -19.270 5.769 1.00 67.12 99 LYS A CA 1
ATOM 805 C C . LYS A 1 99 ? -6.888 -18.080 4.925 1.00 67.12 99 LYS A C 1
ATOM 807 O O . LYS A 1 99 ? -7.769 -17.330 5.355 1.00 67.12 99 LYS A O 1
ATOM 812 N N . ILE A 1 100 ? -6.295 -17.900 3.745 1.00 76.69 100 ILE A N 1
ATOM 813 C CA . ILE A 1 100 ? -6.620 -16.787 2.855 1.00 76.69 100 ILE A CA 1
ATOM 814 C C . ILE A 1 100 ? -8.087 -16.873 2.435 1.00 76.69 100 ILE A C 1
ATOM 816 O O . ILE A 1 100 ? -8.577 -17.902 1.970 1.00 76.69 100 ILE A O 1
ATOM 820 N N . LYS A 1 101 ? -8.793 -15.759 2.622 1.00 88.75 101 LYS A N 1
ATOM 821 C CA . LYS A 1 101 ? -10.102 -15.530 2.021 1.00 88.75 101 LYS A CA 1
ATOM 822 C C . LYS A 1 101 ? -10.001 -14.329 1.112 1.00 88.75 101 LYS A C 1
ATOM 824 O O . LYS A 1 101 ? -9.664 -13.242 1.581 1.00 88.75 101 LYS A O 1
ATOM 829 N N . ASP A 1 102 ? -10.369 -14.522 -0.136 1.00 94.94 102 ASP A N 1
ATOM 830 C CA . ASP A 1 102 ? -10.462 -13.443 -1.102 1.00 94.94 102 ASP A CA 1
ATOM 831 C C . ASP A 1 102 ? -11.709 -12.615 -0.822 1.00 94.94 102 ASP A C 1
ATOM 833 O O . ASP A 1 102 ? -12.789 -13.144 -0.539 1.00 94.94 102 ASP A O 1
ATOM 837 N N . LEU A 1 103 ? -11.546 -11.299 -0.855 1.00 97.25 103 LEU A N 1
ATOM 838 C CA . LEU A 1 103 ? -12.637 -10.343 -0.788 1.00 97.25 103 LEU A CA 1
ATOM 839 C C . LEU A 1 103 ? -12.558 -9.421 -1.991 1.00 97.25 103 LEU A C 1
ATOM 841 O O . LEU A 1 103 ? -11.470 -9.083 -2.450 1.00 97.25 103 LEU A O 1
ATOM 845 N N . THR A 1 104 ? -13.711 -8.947 -2.447 1.00 98.50 104 THR A N 1
ATOM 846 C CA . THR A 1 104 ? -13.739 -7.767 -3.310 1.00 98.50 104 THR A CA 1
ATOM 847 C C . THR A 1 104 ? -13.204 -6.566 -2.527 1.00 98.50 104 THR A C 1
ATOM 849 O O . THR A 1 104 ? -13.337 -6.507 -1.299 1.00 98.50 104 THR A O 1
ATOM 852 N N . VAL A 1 105 ? -12.611 -5.579 -3.197 1.00 98.25 105 VAL A N 1
ATOM 853 C CA . VAL A 1 105 ? -12.104 -4.382 -2.516 1.00 98.25 105 VAL A CA 1
ATOM 854 C C . VAL A 1 105 ? -13.231 -3.631 -1.809 1.00 98.25 105 VAL A C 1
ATOM 856 O O . VAL A 1 105 ? -13.035 -3.125 -0.703 1.00 98.25 105 VAL A O 1
ATOM 859 N N . ALA A 1 106 ? -14.437 -3.633 -2.387 1.00 98.31 106 ALA A N 1
ATOM 860 C CA . ALA A 1 106 ? -15.619 -3.081 -1.743 1.00 98.31 106 ALA A CA 1
ATOM 861 C C . ALA A 1 106 ? -15.908 -3.785 -0.403 1.00 98.31 106 ALA A C 1
ATOM 863 O O . ALA A 1 106 ? -16.081 -3.114 0.618 1.00 98.31 106 ALA A O 1
ATOM 864 N N . ASP A 1 107 ? -15.903 -5.120 -0.367 1.00 98.50 107 ASP A N 1
ATOM 865 C CA . ASP A 1 107 ? -16.112 -5.882 0.869 1.00 98.50 107 ASP A CA 1
ATOM 866 C C . ASP A 1 107 ? -14.966 -5.703 1.864 1.00 98.50 107 ASP A C 1
ATOM 868 O O . ASP A 1 107 ? -15.204 -5.567 3.066 1.00 98.50 107 ASP A O 1
ATOM 872 N N . TYR A 1 108 ? -13.723 -5.702 1.383 1.00 98.50 108 TYR A N 1
ATOM 873 C CA . TYR A 1 108 ? -12.536 -5.520 2.210 1.00 98.50 108 TYR A CA 1
ATOM 874 C C . TYR A 1 108 ? -12.570 -4.170 2.932 1.00 98.50 108 TYR A C 1
ATOM 876 O O . TYR A 1 108 ? -12.487 -4.130 4.160 1.00 98.50 108 TYR A O 1
ATOM 884 N N . LEU A 1 109 ? -12.764 -3.069 2.200 1.00 98.62 109 LEU A N 1
ATOM 885 C CA . LEU A 1 109 ? -12.770 -1.722 2.773 1.00 98.62 109 LEU A CA 1
ATOM 886 C C . LEU A 1 109 ? -13.963 -1.496 3.712 1.00 98.62 109 LEU A C 1
ATOM 888 O O . LEU A 1 109 ? -13.803 -0.873 4.762 1.00 98.62 109 LEU A O 1
ATOM 892 N N . ASN A 1 110 ? -15.139 -2.050 3.399 1.00 98.50 110 ASN A N 1
ATOM 893 C CA . ASN A 1 110 ? -16.291 -1.994 4.303 1.00 98.50 110 ASN A CA 1
ATOM 894 C C . ASN A 1 110 ? -16.047 -2.786 5.594 1.00 98.50 110 ASN A C 1
ATOM 896 O O . ASN A 1 110 ? -16.344 -2.299 6.683 1.00 98.50 110 ASN A O 1
ATOM 900 N N . LYS A 1 111 ? -15.459 -3.984 5.510 1.00 98.25 111 LYS A N 1
ATOM 901 C CA . LYS A 1 111 ? -15.097 -4.763 6.704 1.00 98.25 111 LYS A CA 1
ATOM 902 C C . LYS A 1 111 ? -14.010 -4.076 7.520 1.00 98.25 111 LYS A C 1
ATOM 904 O O . LYS A 1 111 ? -14.106 -4.062 8.744 1.00 98.25 111 LYS A O 1
ATOM 909 N N . PHE A 1 112 ? -13.020 -3.469 6.868 1.00 98.38 112 PHE A N 1
ATOM 910 C CA . PHE A 1 112 ? -12.015 -2.652 7.541 1.00 98.38 112 PHE A CA 1
ATOM 911 C C . PHE A 1 112 ? -12.694 -1.498 8.291 1.00 98.38 112 PHE A C 1
ATOM 913 O O . PHE A 1 112 ? -12.461 -1.319 9.483 1.00 98.38 112 PHE A O 1
ATOM 920 N N . ASN A 1 113 ? -13.620 -0.785 7.642 1.00 98.38 113 ASN A N 1
ATOM 921 C CA . ASN A 1 113 ? -14.382 0.294 8.266 1.00 98.38 113 ASN A CA 1
ATOM 922 C C . ASN A 1 113 ? -15.168 -0.159 9.510 1.00 98.38 113 ASN A C 1
ATOM 924 O O . ASN A 1 113 ? -15.208 0.566 10.503 1.00 98.38 113 ASN A O 1
ATOM 928 N N . LEU A 1 114 ? -15.778 -1.345 9.449 1.00 97.81 114 LEU A N 1
ATOM 929 C CA . LEU A 1 114 ? -16.634 -1.881 10.507 1.00 97.81 114 LEU A CA 1
ATOM 930 C C . LEU A 1 114 ? -15.862 -2.486 11.679 1.00 97.81 114 LEU A C 1
ATOM 932 O O . LEU A 1 114 ? -16.322 -2.384 12.812 1.00 97.81 114 LEU A O 1
ATOM 936 N N . PHE A 1 115 ? -14.737 -3.154 11.422 1.00 97.50 115 PHE A N 1
ATOM 937 C CA . PHE A 1 115 ? -14.095 -4.006 12.425 1.00 97.50 115 PHE A CA 1
ATOM 938 C C . PHE A 1 115 ? -12.719 -3.535 12.882 1.00 97.50 115 PHE A C 1
ATOM 940 O O . PHE A 1 115 ? -12.225 -4.025 13.898 1.00 97.50 115 PHE A O 1
ATOM 947 N N . TYR A 1 116 ? -12.091 -2.598 12.178 1.00 97.94 116 TYR A N 1
ATOM 948 C CA . TYR A 1 116 ? -10.828 -2.018 12.611 1.00 97.94 116 TYR A CA 1
ATOM 949 C C . TYR A 1 116 ? -11.072 -0.826 13.546 1.00 97.94 116 TYR A C 1
ATOM 951 O O . TYR A 1 116 ? -11.902 0.042 13.269 1.00 97.94 116 TYR A O 1
ATOM 959 N N . SER A 1 117 ? -10.359 -0.777 14.674 1.00 97.19 117 SER A N 1
ATOM 960 C CA . SER A 1 117 ? -10.504 0.299 15.656 1.00 97.19 117 SER A CA 1
ATOM 961 C C . SER A 1 117 ? -10.149 1.660 15.067 1.00 97.19 117 SER A C 1
ATOM 963 O O . SER A 1 117 ? -9.090 1.812 14.457 1.00 97.19 117 SER A O 1
ATOM 965 N N . LYS A 1 118 ? -10.995 2.658 15.325 1.00 97.50 118 LYS A N 1
ATOM 966 C CA . LYS A 1 118 ? -10.761 4.038 14.897 1.00 97.50 118 LYS A CA 1
ATOM 967 C C . LYS A 1 118 ? -9.713 4.734 15.768 1.00 97.50 118 LYS A C 1
ATOM 969 O O . LYS A 1 118 ? -9.598 4.418 16.952 1.00 97.50 118 LYS A O 1
ATOM 974 N N . SER A 1 119 ? -8.974 5.674 15.187 1.00 97.00 119 SER A N 1
ATOM 975 C CA . SER A 1 119 ? -7.992 6.515 15.883 1.00 97.00 119 SER A CA 1
ATOM 976 C C . SER A 1 119 ? -7.899 7.893 15.227 1.00 97.00 119 SER A C 1
ATOM 978 O O . SER A 1 119 ? -8.084 8.019 14.024 1.00 97.00 119 SER A O 1
ATOM 980 N N . ASP A 1 120 ? -7.597 8.915 16.014 1.00 96.31 120 ASP A N 1
ATOM 981 C CA . ASP A 1 120 ? -7.218 10.264 15.573 1.00 96.31 120 ASP A CA 1
ATOM 982 C C . ASP A 1 120 ? -5.799 10.319 14.967 1.00 96.31 120 ASP A C 1
ATOM 984 O O . ASP A 1 120 ? -5.439 11.273 14.279 1.00 96.31 120 ASP A O 1
ATOM 988 N N . GLN A 1 121 ? -4.992 9.278 15.184 1.00 96.81 121 GLN A N 1
ATOM 989 C CA . GLN A 1 121 ? -3.640 9.131 14.655 1.00 96.81 121 GLN A CA 1
ATOM 990 C C . GLN A 1 121 ? -3.572 8.077 13.544 1.00 96.81 121 GLN A C 1
ATOM 992 O O . GLN A 1 121 ? -4.353 7.124 13.497 1.00 96.81 121 GLN A O 1
ATOM 997 N N . ASN A 1 122 ? -2.561 8.197 12.677 1.00 97.38 122 ASN A N 1
ATOM 998 C CA . ASN A 1 122 ? -2.277 7.180 11.667 1.00 97.38 122 ASN A CA 1
ATOM 999 C C . ASN A 1 122 ? -1.915 5.849 12.340 1.00 97.38 122 ASN A C 1
ATOM 1001 O O . ASN A 1 122 ? -0.879 5.713 13.002 1.00 97.38 122 ASN A O 1
ATOM 1005 N N . SER A 1 123 ? -2.771 4.852 12.140 1.00 97.38 123 SER A N 1
ATOM 1006 C CA . SER A 1 123 ? -2.649 3.528 12.747 1.00 97.38 123 SER A CA 1
ATOM 1007 C C . SER A 1 123 ? -2.332 2.433 11.727 1.00 97.38 123 SER A C 1
ATOM 1009 O O . SER A 1 123 ? -1.978 1.327 12.125 1.00 97.38 123 SER A O 1
ATOM 1011 N N . VAL A 1 124 ? -2.394 2.732 10.429 1.00 98.31 124 VAL A N 1
ATOM 1012 C CA . VAL A 1 124 ? -1.935 1.858 9.346 1.00 98.31 124 VAL A CA 1
ATOM 1013 C C . VAL A 1 124 ? -0.634 2.414 8.782 1.00 98.31 124 VAL A C 1
ATOM 1015 O O . VAL A 1 124 ? -0.537 3.606 8.502 1.00 98.31 124 VAL A O 1
ATOM 1018 N N . VAL A 1 125 ? 0.380 1.565 8.635 1.00 98.00 125 VAL A N 1
ATOM 1019 C CA . VAL A 1 125 ? 1.695 1.956 8.115 1.00 98.00 125 VAL A CA 1
ATOM 1020 C C . VAL A 1 125 ? 2.168 0.924 7.108 1.00 98.00 125 VAL A C 1
ATOM 1022 O O . VAL A 1 125 ? 2.226 -0.264 7.433 1.00 98.00 125 VAL A O 1
ATOM 1025 N N . PHE A 1 126 ? 2.544 1.375 5.911 1.00 98.50 126 PHE A N 1
ATOM 1026 C CA . PHE A 1 126 ? 3.233 0.563 4.918 1.00 98.50 126 PHE A CA 1
ATOM 1027 C C . PHE A 1 126 ? 4.709 0.953 4.861 1.00 98.50 126 PHE A C 1
ATOM 1029 O O . PHE A 1 126 ? 5.067 2.132 4.807 1.00 98.50 126 PHE A O 1
ATOM 1036 N N . GLN A 1 127 ? 5.594 -0.035 4.859 1.00 96.94 127 GLN A N 1
ATOM 1037 C CA . GLN A 1 127 ? 7.042 0.175 4.812 1.00 96.94 127 GLN A CA 1
ATOM 1038 C C . GLN A 1 127 ? 7.714 -0.826 3.873 1.00 96.94 127 GLN A C 1
ATOM 1040 O O . GLN A 1 127 ? 7.058 -1.736 3.370 1.00 96.94 127 GLN A O 1
ATOM 1045 N N . ASN A 1 128 ? 9.022 -0.656 3.648 1.00 95.69 128 ASN A N 1
ATOM 1046 C CA . ASN A 1 128 ? 9.826 -1.546 2.802 1.00 95.69 128 ASN A CA 1
ATOM 1047 C C . ASN A 1 128 ? 9.186 -1.758 1.418 1.00 95.69 128 ASN A C 1
ATOM 1049 O O . ASN A 1 128 ? 8.994 -2.887 0.981 1.00 95.69 128 ASN A O 1
ATOM 1053 N N . ILE A 1 129 ? 8.798 -0.652 0.772 1.00 96.44 129 ILE A N 1
ATOM 1054 C CA . ILE A 1 129 ? 8.114 -0.660 -0.525 1.00 96.44 129 ILE A CA 1
ATOM 1055 C C . ILE A 1 129 ? 9.142 -0.893 -1.632 1.00 96.44 129 ILE A C 1
ATOM 1057 O O . ILE A 1 129 ? 10.073 -0.101 -1.785 1.00 96.44 129 ILE A O 1
ATOM 1061 N N . GLU A 1 130 ? 8.962 -1.954 -2.412 1.00 95.88 130 GLU A N 1
ATOM 1062 C CA . GLU A 1 130 ? 9.886 -2.358 -3.475 1.00 95.88 130 GLU A CA 1
ATOM 1063 C C . GLU A 1 130 ? 9.123 -2.733 -4.746 1.00 95.88 130 GLU A C 1
ATOM 1065 O O . GLU A 1 130 ? 8.096 -3.404 -4.686 1.00 95.88 130 GLU A O 1
ATOM 1070 N N . THR A 1 131 ? 9.621 -2.308 -5.908 1.00 95.25 131 THR A N 1
ATOM 1071 C CA . THR A 1 131 ? 8.983 -2.560 -7.209 1.00 95.25 131 THR A CA 1
ATOM 1072 C C . THR A 1 131 ? 9.636 -3.733 -7.931 1.00 95.25 131 THR A C 1
ATOM 1074 O O . THR A 1 131 ? 10.859 -3.888 -7.913 1.00 95.25 131 THR A O 1
ATOM 1077 N N . SER A 1 132 ? 8.831 -4.541 -8.620 1.00 93.69 132 SER A N 1
ATOM 1078 C CA . SER A 1 132 ? 9.330 -5.524 -9.579 1.00 93.69 132 SER A CA 1
ATOM 1079 C C . SER A 1 132 ? 9.788 -4.842 -10.880 1.00 93.69 132 SER A C 1
ATOM 1081 O O . SER A 1 132 ? 9.517 -3.657 -11.118 1.00 93.69 132 SER A O 1
ATOM 1083 N N . PRO A 1 133 ? 10.463 -5.569 -11.787 1.00 91.94 133 PRO A N 1
ATOM 1084 C CA . PRO A 1 133 ? 10.485 -5.194 -13.197 1.00 91.94 133 PRO A CA 1
ATOM 1085 C C . PRO A 1 133 ? 9.057 -5.029 -13.738 1.00 91.94 133 PRO A C 1
ATOM 1087 O O . PRO A 1 133 ? 8.152 -5.750 -13.307 1.00 91.94 133 PRO A O 1
ATOM 1090 N N . ILE A 1 134 ? 8.876 -4.082 -14.659 1.00 91.75 134 ILE A N 1
ATOM 1091 C CA . ILE A 1 134 ? 7.620 -3.913 -15.398 1.00 91.75 134 ILE A CA 1
ATOM 1092 C C . ILE A 1 134 ? 7.497 -5.091 -16.363 1.00 91.75 134 ILE A C 1
ATOM 1094 O O . ILE A 1 134 ? 8.492 -5.504 -16.963 1.00 91.75 134 ILE A O 1
ATOM 1098 N N . ARG A 1 135 ? 6.294 -5.640 -16.483 1.00 91.19 135 ARG A N 1
ATOM 1099 C CA . ARG A 1 135 ? 5.958 -6.716 -17.412 1.00 91.19 135 ARG A CA 1
ATOM 1100 C C . ARG A 1 135 ? 4.880 -6.230 -18.368 1.00 91.19 135 ARG A C 1
ATOM 1102 O O . ARG A 1 135 ? 4.051 -5.394 -18.011 1.00 91.19 135 ARG A O 1
ATOM 1109 N N . GLN A 1 136 ? 4.906 -6.767 -19.577 1.00 89.69 136 GLN A N 1
ATOM 1110 C CA . GLN A 1 136 ? 3.887 -6.537 -20.585 1.00 89.69 136 GLN A CA 1
ATOM 1111 C C . GLN A 1 136 ? 3.371 -7.891 -21.049 1.00 89.69 136 GLN A C 1
ATOM 1113 O O . GLN A 1 136 ? 4.127 -8.700 -21.579 1.00 89.69 136 GLN A O 1
ATOM 1118 N N . GLU A 1 137 ? 2.083 -8.118 -20.833 1.00 88.50 137 GLU A N 1
ATOM 1119 C CA . GLU A 1 137 ? 1.356 -9.268 -21.368 1.00 88.50 137 GLU A CA 1
ATOM 1120 C C . GLU A 1 137 ? 0.147 -8.730 -22.145 1.00 88.50 137 GLU A C 1
ATOM 1122 O O . GLU A 1 137 ? 0.321 -7.962 -23.089 1.00 88.50 137 GLU A O 1
ATOM 1127 N N . GLU A 1 138 ? -1.078 -9.052 -21.726 1.00 89.62 138 GLU A N 1
ATOM 1128 C CA . GLU A 1 138 ? -2.298 -8.427 -22.258 1.00 89.62 138 GLU A CA 1
ATOM 1129 C C . GLU A 1 138 ? -2.398 -6.934 -21.894 1.00 89.62 138 GLU A C 1
ATOM 1131 O O . GLU A 1 138 ? -3.054 -6.151 -22.581 1.00 89.62 138 GLU A O 1
ATOM 1136 N N . TYR A 1 139 ? -1.726 -6.536 -20.815 1.00 92.38 139 TYR A N 1
ATOM 1137 C CA . TYR A 1 139 ? -1.610 -5.169 -20.323 1.00 92.38 139 TYR A CA 1
ATOM 1138 C C . TYR A 1 139 ? -0.228 -4.954 -19.694 1.00 92.38 139 TYR A C 1
ATOM 1140 O O . TYR A 1 139 ? 0.516 -5.903 -19.428 1.00 92.38 139 TYR A O 1
ATOM 1148 N N . ILE A 1 140 ? 0.126 -3.689 -19.468 1.00 93.88 140 ILE A N 1
ATOM 1149 C CA . ILE A 1 140 ? 1.365 -3.309 -18.787 1.00 93.88 140 ILE A CA 1
ATOM 1150 C C . ILE A 1 140 ? 1.096 -3.340 -17.293 1.00 93.88 140 ILE A C 1
ATOM 1152 O O . ILE A 1 140 ? 0.134 -2.734 -16.815 1.00 93.88 140 ILE A O 1
ATOM 1156 N N . TYR A 1 141 ? 1.944 -4.033 -16.545 1.00 96.06 141 TYR A N 1
ATOM 1157 C CA . TYR A 1 141 ? 1.803 -4.106 -15.103 1.00 96.06 141 TYR A CA 1
ATOM 1158 C C . TYR A 1 141 ? 3.139 -4.189 -14.383 1.00 96.06 141 TYR A C 1
ATOM 1160 O O . TYR A 1 141 ? 4.177 -4.552 -14.938 1.00 96.06 141 TYR A O 1
ATOM 1168 N N . LEU A 1 142 ? 3.101 -3.856 -13.102 1.00 96.00 142 LEU A N 1
ATOM 1169 C CA . LEU A 1 142 ? 4.174 -4.133 -12.166 1.00 96.00 142 LEU A CA 1
ATOM 1170 C C . LEU A 1 142 ? 3.593 -4.628 -10.853 1.00 96.00 142 LEU A C 1
ATOM 1172 O O . LEU A 1 142 ? 2.475 -4.289 -10.467 1.00 96.00 142 LEU A O 1
ATOM 1176 N N . GLU A 1 143 ? 4.385 -5.417 -10.152 1.00 97.38 143 GLU A N 1
ATOM 1177 C CA . GLU A 1 143 ? 4.077 -5.851 -8.806 1.00 97.38 143 GLU A CA 1
ATOM 1178 C C . GLU A 1 143 ? 4.861 -4.963 -7.830 1.00 97.38 143 GLU A C 1
ATOM 1180 O O . GLU A 1 143 ? 6.024 -4.617 -8.069 1.00 97.38 143 GLU A O 1
ATOM 1185 N N . ILE A 1 144 ? 4.252 -4.611 -6.700 1.00 97.69 144 ILE A N 1
ATOM 1186 C CA . ILE A 1 144 ? 4.910 -3.856 -5.631 1.00 97.69 144 ILE A CA 1
ATOM 1187 C C . ILE A 1 144 ? 4.787 -4.609 -4.317 1.00 97.69 144 ILE A C 1
ATOM 1189 O O . ILE A 1 144 ? 3.687 -4.801 -3.797 1.00 97.69 144 ILE A O 1
ATOM 1193 N N . TYR A 1 145 ? 5.932 -5.002 -3.771 1.00 97.81 145 TYR A N 1
ATOM 1194 C CA . TYR A 1 145 ? 6.062 -5.558 -2.435 1.00 97.81 145 TYR A CA 1
ATOM 1195 C C . TYR A 1 145 ? 5.999 -4.448 -1.392 1.00 97.81 145 TYR A C 1
ATOM 1197 O O . TYR A 1 145 ? 6.556 -3.369 -1.592 1.00 97.81 145 TYR A O 1
ATOM 1205 N N . TYR A 1 146 ? 5.364 -4.729 -0.258 1.00 97.94 146 TYR A N 1
ATOM 1206 C CA . TYR A 1 146 ? 5.403 -3.872 0.920 1.00 97.94 146 TYR A CA 1
ATOM 1207 C C . TYR A 1 146 ? 5.070 -4.656 2.195 1.00 97.94 146 TYR A C 1
ATOM 1209 O O . TYR A 1 146 ? 4.433 -5.713 2.175 1.00 97.94 146 TYR A O 1
ATOM 1217 N N . GLU A 1 147 ? 5.481 -4.115 3.337 1.00 96.62 147 GLU A N 1
ATOM 1218 C CA . GLU A 1 147 ? 5.096 -4.607 4.657 1.00 96.62 147 GLU A CA 1
ATOM 1219 C C . GLU A 1 147 ? 3.963 -3.757 5.221 1.00 96.62 147 GLU A C 1
ATOM 1221 O O . GLU A 1 147 ? 4.105 -2.546 5.374 1.00 96.62 147 GLU A O 1
ATOM 1226 N N . SER A 1 148 ? 2.846 -4.400 5.550 1.00 96.69 148 SER A N 1
ATOM 1227 C CA . SER A 1 148 ? 1.649 -3.785 6.115 1.00 96.69 148 SER A CA 1
ATOM 1228 C C . SER A 1 148 ? 1.597 -3.988 7.623 1.00 96.69 148 SER A C 1
ATOM 1230 O O . SER A 1 148 ? 1.539 -5.124 8.104 1.00 96.69 148 SER A O 1
ATOM 1232 N N . ILE A 1 149 ? 1.552 -2.886 8.371 1.00 96.50 149 ILE A N 1
ATOM 1233 C CA . ILE A 1 149 ? 1.499 -2.872 9.834 1.00 96.50 149 ILE A CA 1
ATOM 1234 C C . ILE A 1 149 ? 0.233 -2.150 10.283 1.00 96.50 149 ILE A C 1
ATOM 1236 O O . ILE A 1 149 ? 0.046 -0.967 10.003 1.00 96.50 149 ILE A O 1
ATOM 1240 N N . PHE A 1 150 ? -0.620 -2.859 11.016 1.00 96.69 150 PHE A N 1
ATOM 1241 C CA . PHE A 1 150 ? -1.824 -2.311 11.634 1.00 96.69 150 PHE A CA 1
ATOM 1242 C C . PHE A 1 150 ? -1.580 -2.170 13.142 1.00 96.69 150 PHE A C 1
ATOM 1244 O O . PHE A 1 150 ? -1.434 -3.162 13.849 1.00 96.69 150 PHE A O 1
ATOM 1251 N N . LYS A 1 151 ? -1.478 -0.934 13.634 1.00 95.94 151 LYS A N 1
ATOM 1252 C CA . LYS A 1 151 ? -1.211 -0.605 15.047 1.00 95.94 151 LYS A CA 1
ATOM 1253 C C . LYS A 1 151 ? -2.477 -0.597 15.906 1.00 95.94 151 LYS A C 1
ATOM 1255 O O . LYS A 1 151 ? -2.385 -0.643 17.129 1.00 95.94 151 LYS A O 1
ATOM 1260 N N . GLY A 1 152 ? -3.642 -0.491 15.270 1.00 93.94 152 GLY A N 1
ATOM 1261 C CA . GLY A 1 152 ? -4.939 -0.594 15.924 1.00 93.94 152 GLY A CA 1
ATOM 1262 C C . GLY A 1 152 ? -5.265 -2.027 16.341 1.00 93.94 152 GLY A C 1
ATOM 1263 O O . GLY A 1 152 ? -4.437 -2.935 16.283 1.00 93.94 152 GLY A O 1
ATOM 1264 N N . ARG A 1 153 ? -6.510 -2.244 16.752 1.00 94.81 153 ARG A N 1
ATOM 1265 C CA . ARG A 1 153 ? -7.040 -3.550 17.158 1.00 94.81 153 ARG A CA 1
ATOM 1266 C C . ARG A 1 153 ? -8.296 -3.885 16.373 1.00 94.81 153 ARG A C 1
ATOM 1268 O O . ARG A 1 153 ? -9.009 -3.000 15.905 1.00 94.81 153 ARG A O 1
ATOM 1275 N N . HIS A 1 154 ? -8.581 -5.171 16.237 1.00 96.56 154 HIS A N 1
ATOM 1276 C CA . HIS A 1 154 ? -9.880 -5.605 15.747 1.00 96.56 154 HIS A CA 1
ATOM 1277 C C . HIS A 1 154 ? -10.926 -5.437 16.858 1.00 96.56 154 HIS A C 1
ATOM 1279 O O . HIS A 1 154 ? -10.648 -5.729 18.017 1.00 96.56 154 HIS A O 1
ATOM 1285 N N . LEU A 1 155 ? -12.138 -4.988 16.533 1.00 96.38 155 LEU A N 1
ATOM 1286 C CA . LEU A 1 155 ? -13.177 -4.726 17.537 1.00 96.38 155 LEU A CA 1
ATOM 1287 C C . LEU A 1 155 ? -13.736 -6.007 18.174 1.00 96.38 155 LEU A C 1
ATOM 1289 O O . LEU A 1 155 ? -14.142 -5.984 19.331 1.00 96.38 155 LEU A O 1
ATOM 1293 N N . ASN A 1 156 ? -13.697 -7.128 17.449 1.00 95.06 156 ASN A N 1
ATOM 1294 C CA . ASN A 1 156 ? -14.217 -8.418 17.930 1.00 95.06 156 ASN A CA 1
ATOM 1295 C C . ASN A 1 156 ? -13.138 -9.402 18.417 1.00 95.06 156 ASN A C 1
ATOM 1297 O O . ASN A 1 156 ? -13.486 -10.455 18.941 1.00 95.06 156 ASN A O 1
ATOM 1301 N N . TYR A 1 157 ? -11.847 -9.105 18.224 1.00 91.25 157 TYR A N 1
ATOM 1302 C CA . TYR A 1 157 ? -10.755 -10.010 18.607 1.00 91.25 157 TYR A CA 1
ATOM 1303 C C . TYR A 1 157 ? -9.768 -9.275 19.505 1.00 91.25 157 TYR A C 1
ATOM 1305 O O . TYR A 1 157 ? -9.326 -8.178 19.180 1.00 91.25 157 TYR A O 1
ATOM 1313 N N . ASN A 1 158 ? -9.371 -9.901 20.611 1.00 90.25 158 ASN A N 1
ATOM 1314 C CA . ASN A 1 158 ? -8.415 -9.325 21.558 1.00 90.25 158 ASN A CA 1
ATOM 1315 C C . ASN A 1 158 ? -6.961 -9.726 21.241 1.00 90.25 158 ASN A C 1
ATOM 1317 O O . ASN A 1 158 ? -6.179 -10.023 22.142 1.00 90.25 158 ASN A O 1
ATOM 1321 N N . LEU A 1 159 ? -6.618 -9.802 19.954 1.00 89.31 159 LEU A N 1
ATOM 1322 C CA . LEU A 1 159 ? -5.276 -10.138 19.485 1.00 89.31 159 LEU A CA 1
ATOM 1323 C C . LEU A 1 159 ? -4.685 -8.949 18.720 1.00 89.31 159 LEU A C 1
ATOM 1325 O O . LEU A 1 159 ? -5.400 -8.328 17.926 1.00 89.31 159 LEU A O 1
ATOM 1329 N N . PRO A 1 160 ? -3.398 -8.624 18.933 1.00 90.38 160 PRO A N 1
ATOM 1330 C CA . PRO A 1 160 ? -2.724 -7.618 18.129 1.00 90.38 160 PRO A CA 1
ATOM 1331 C C . PRO A 1 160 ? -2.553 -8.125 16.694 1.00 90.38 160 PRO A C 1
ATOM 1333 O O . PRO A 1 160 ? -2.317 -9.315 16.468 1.00 90.38 160 PRO A O 1
ATOM 1336 N N . TYR A 1 161 ? -2.625 -7.216 15.724 1.00 93.31 161 TYR A N 1
ATOM 1337 C CA . TYR A 1 161 ? -2.263 -7.553 14.353 1.00 93.31 161 TYR A CA 1
ATOM 1338 C C . TYR A 1 161 ? -0.774 -7.875 14.256 1.00 93.31 161 TYR A C 1
ATOM 1340 O O . TYR A 1 161 ? 0.072 -7.242 14.893 1.00 93.31 161 TYR A O 1
ATOM 1348 N N . GLN A 1 162 ? -0.455 -8.846 13.409 1.00 91.00 162 GLN A N 1
ATOM 1349 C CA . GLN A 1 162 ? 0.915 -9.105 12.993 1.00 91.00 162 GLN A CA 1
ATOM 1350 C C . GLN A 1 162 ? 1.241 -8.286 11.742 1.00 91.00 162 GLN A C 1
ATOM 1352 O O . GLN A 1 162 ? 0.359 -7.939 10.953 1.00 91.00 162 GLN A O 1
ATOM 1357 N N . MET A 1 163 ? 2.524 -7.976 11.566 1.00 93.62 163 MET A N 1
ATOM 1358 C CA . MET A 1 163 ? 3.022 -7.406 10.317 1.00 93.62 163 MET A CA 1
ATOM 1359 C C . MET A 1 163 ? 2.865 -8.441 9.201 1.00 93.62 163 MET A C 1
ATOM 1361 O O . MET A 1 163 ? 3.255 -9.597 9.362 1.00 93.62 163 MET A O 1
ATOM 1365 N N . ASN A 1 164 ? 2.279 -8.013 8.085 1.00 93.62 164 ASN A N 1
ATOM 1366 C CA . ASN A 1 164 ? 2.020 -8.862 6.930 1.00 93.62 164 ASN A CA 1
ATOM 1367 C C . ASN A 1 164 ? 2.833 -8.380 5.736 1.00 93.62 164 ASN A C 1
ATOM 1369 O O . ASN A 1 164 ? 2.878 -7.185 5.451 1.00 93.62 164 ASN A O 1
ATOM 1373 N N . ARG A 1 165 ? 3.420 -9.316 4.996 1.00 94.75 165 ARG A N 1
ATOM 1374 C CA . ARG A 1 165 ? 4.082 -9.032 3.721 1.00 94.75 165 ARG A CA 1
ATOM 1375 C C . ARG A 1 165 ? 3.070 -9.164 2.597 1.00 94.75 165 ARG A C 1
ATOM 1377 O O . ARG A 1 165 ? 2.359 -10.168 2.533 1.00 94.75 165 ARG A O 1
ATOM 1384 N N . ARG A 1 166 ? 2.978 -8.151 1.745 1.00 95.94 166 ARG A N 1
ATOM 1385 C CA . ARG A 1 166 ? 1.938 -8.026 0.725 1.00 95.94 166 ARG A CA 1
ATOM 1386 C C . ARG A 1 166 ? 2.550 -7.683 -0.621 1.00 95.94 166 ARG A C 1
ATOM 1388 O O . ARG A 1 166 ? 3.627 -7.094 -0.682 1.00 95.94 166 ARG A O 1
ATOM 1395 N N . VAL A 1 167 ? 1.838 -8.048 -1.676 1.00 97.19 167 VAL A N 1
ATOM 1396 C CA . VAL A 1 167 ? 2.135 -7.654 -3.048 1.00 97.19 167 VAL A CA 1
ATOM 1397 C C . VAL A 1 167 ? 0.881 -7.029 -3.633 1.00 97.19 167 VAL A C 1
ATOM 1399 O O . VAL A 1 167 ? -0.199 -7.611 -3.573 1.00 97.19 167 VAL A O 1
ATOM 1402 N N . ALA A 1 168 ? 1.014 -5.825 -4.172 1.00 98.44 168 ALA A N 1
ATOM 1403 C CA . ALA A 1 168 ? -0.019 -5.205 -4.983 1.00 98.44 168 ALA A CA 1
ATOM 1404 C C . ALA A 1 168 ? 0.349 -5.352 -6.458 1.00 98.44 168 ALA A C 1
ATOM 1406 O O . ALA A 1 168 ? 1.465 -5.015 -6.850 1.00 98.44 168 ALA A O 1
ATOM 1407 N N . THR A 1 169 ? -0.591 -5.823 -7.271 1.00 98.12 169 THR A N 1
ATOM 1408 C CA . THR A 1 169 ? -0.463 -5.792 -8.731 1.00 98.12 169 THR A CA 1
ATOM 1409 C C . THR A 1 169 ? -1.064 -4.489 -9.231 1.00 98.12 169 THR A C 1
ATOM 1411 O O . THR A 1 169 ? -2.214 -4.169 -8.914 1.00 98.12 169 THR A O 1
ATOM 1414 N N . ILE A 1 170 ? -0.280 -3.728 -9.987 1.00 98.38 170 ILE A N 1
ATOM 1415 C CA . ILE A 1 170 ? -0.657 -2.421 -10.515 1.00 98.38 170 ILE A CA 1
ATOM 1416 C C . ILE A 1 170 ? -0.665 -2.500 -12.034 1.00 98.38 170 ILE A C 1
ATOM 1418 O O . ILE A 1 170 ? 0.359 -2.795 -12.646 1.00 98.38 170 ILE A O 1
ATOM 1422 N N . GLU A 1 171 ? -1.817 -2.218 -12.628 1.00 97.69 171 GLU A N 1
ATOM 1423 C CA . GLU A 1 171 ? -1.970 -2.022 -14.067 1.00 97.69 171 GLU A CA 1
ATOM 1424 C C . GLU A 1 171 ? -1.584 -0.580 -14.410 1.00 97.69 171 GLU A C 1
ATOM 1426 O O . GLU A 1 171 ? -2.011 0.357 -13.728 1.00 97.69 171 GLU A O 1
ATOM 1431 N N . ALA A 1 172 ? -0.788 -0.408 -15.463 1.00 96.81 172 ALA A N 1
ATOM 1432 C CA . ALA A 1 172 ? -0.417 0.883 -16.018 1.00 96.81 172 ALA A CA 1
ATOM 1433 C C . ALA A 1 172 ? -1.050 1.041 -17.404 1.00 96.81 172 ALA A C 1
ATOM 1435 O O . ALA A 1 172 ? -0.771 0.279 -18.329 1.00 96.81 172 ALA A O 1
ATOM 1436 N N . GLN A 1 173 ? -1.894 2.055 -17.562 1.00 95.38 173 GLN A N 1
ATOM 1437 C CA . GLN A 1 173 ? -2.544 2.382 -18.821 1.00 95.38 173 GLN A CA 1
ATOM 1438 C C . GLN A 1 173 ? -2.048 3.739 -19.312 1.00 95.38 173 GLN A C 1
ATOM 1440 O O . GLN A 1 173 ? -2.125 4.735 -18.597 1.00 95.38 173 GLN A O 1
ATOM 1445 N N . ARG A 1 174 ? -1.560 3.806 -20.551 1.00 92.69 174 ARG A N 1
ATOM 1446 C CA . ARG A 1 174 ? -1.165 5.086 -21.145 1.00 92.69 174 ARG A CA 1
ATOM 1447 C C . ARG A 1 174 ? -2.415 5.920 -21.434 1.00 92.69 174 ARG A C 1
ATOM 1449 O O . ARG A 1 174 ? -3.336 5.452 -22.107 1.00 92.69 174 ARG A O 1
ATOM 1456 N N . LEU A 1 175 ? -2.456 7.141 -20.910 1.00 89.69 175 LEU A N 1
ATOM 1457 C CA . LEU A 1 175 ? -3.471 8.130 -21.265 1.00 89.69 175 LEU A CA 1
ATOM 1458 C C . LEU A 1 175 ? -3.085 8.812 -22.583 1.00 89.69 175 LEU A C 1
ATOM 1460 O O . LEU A 1 175 ? -1.969 8.660 -23.079 1.00 89.69 175 LEU A O 1
ATOM 1464 N N . SER A 1 176 ? -4.003 9.580 -23.175 1.00 84.88 176 SER A N 1
ATOM 1465 C CA . SER A 1 176 ? -3.687 10.382 -24.361 1.00 84.88 176 SER A CA 1
ATOM 1466 C C . SER A 1 176 ? -2.505 11.319 -24.070 1.00 84.88 176 SER A C 1
ATOM 1468 O O . SER A 1 176 ? -2.641 12.242 -23.267 1.00 84.88 176 SER A O 1
ATOM 1470 N N . GLY A 1 177 ? -1.363 11.084 -24.724 1.00 82.75 177 GLY A N 1
ATOM 1471 C CA . GLY A 1 177 ? -0.115 11.820 -24.508 1.00 82.75 177 GLY A CA 1
ATOM 1472 C C . GLY A 1 177 ? 0.971 10.981 -23.819 1.00 82.75 177 GLY A C 1
ATOM 1473 O O . GLY A 1 177 ? 1.170 9.810 -24.146 1.00 82.75 177 GLY A O 1
ATOM 1474 N N . ASN A 1 178 ? 1.696 11.611 -22.890 1.00 83.31 178 ASN A N 1
ATOM 1475 C CA . ASN A 1 178 ? 2.850 11.038 -22.179 1.00 83.31 178 ASN A CA 1
ATOM 1476 C C . ASN A 1 178 ? 2.582 10.783 -20.688 1.00 83.31 178 ASN A C 1
ATOM 1478 O O . ASN A 1 178 ? 3.521 10.753 -19.910 1.00 83.31 178 ASN A O 1
ATOM 1482 N N . SER A 1 179 ? 1.322 10.650 -20.270 1.00 90.38 179 SER A N 1
ATOM 1483 C CA . SER A 1 179 ? 0.988 10.353 -18.875 1.00 90.38 179 SER A CA 1
ATOM 1484 C C . SER A 1 179 ? 0.483 8.926 -18.701 1.00 90.38 179 SER A C 1
ATOM 1486 O O . SER A 1 179 ? -0.181 8.360 -19.578 1.00 90.38 179 SER A O 1
ATOM 1488 N N . TRP A 1 180 ? 0.779 8.359 -17.536 1.00 94.94 180 TRP A N 1
ATOM 1489 C CA . TRP A 1 180 ? 0.360 7.020 -17.145 1.00 94.94 180 TRP A CA 1
ATOM 1490 C C . TRP A 1 180 ? -0.757 7.076 -16.096 1.00 94.94 180 TRP A C 1
ATOM 1492 O O . TRP A 1 180 ? -0.633 7.753 -15.078 1.00 94.94 180 TRP A O 1
ATOM 1502 N N . ASP A 1 181 ? -1.846 6.343 -16.330 1.00 95.69 181 ASP A N 1
ATOM 1503 C CA . ASP A 1 181 ? -2.876 6.062 -15.329 1.00 95.69 181 ASP A CA 1
ATOM 1504 C C . ASP A 1 181 ? -2.601 4.708 -14.681 1.00 95.69 181 ASP A C 1
ATOM 1506 O O . ASP A 1 181 ? -2.607 3.673 -15.350 1.00 95.69 181 ASP A O 1
ATOM 1510 N N . LEU A 1 182 ? -2.333 4.715 -13.377 1.00 97.56 182 LEU A N 1
ATOM 1511 C CA . LEU A 1 182 ? -2.036 3.508 -12.615 1.00 97.56 182 LEU A CA 1
ATOM 1512 C C . LEU A 1 182 ? -3.212 3.159 -11.708 1.00 97.56 182 LEU A C 1
ATOM 1514 O O . LEU A 1 182 ? -3.806 4.031 -11.062 1.00 97.56 182 LEU A O 1
ATOM 1518 N N . LYS A 1 183 ? -3.547 1.869 -11.646 1.00 98.25 183 LYS A N 1
ATOM 1519 C CA . LYS A 1 183 ? -4.621 1.345 -10.795 1.00 98.25 183 LYS A CA 1
ATOM 1520 C C . LYS A 1 183 ? -4.211 0.019 -10.171 1.00 98.25 183 LYS A C 1
ATOM 1522 O O . LYS A 1 183 ? -3.634 -0.839 -10.832 1.00 98.25 183 LYS A O 1
ATOM 1527 N N . ILE A 1 184 ? -4.558 -0.175 -8.902 1.00 98.56 184 ILE A N 1
ATOM 1528 C CA . ILE A 1 184 ? -4.406 -1.466 -8.230 1.00 98.56 184 ILE A CA 1
ATOM 1529 C C . ILE A 1 184 ? -5.462 -2.425 -8.792 1.00 98.56 184 ILE A C 1
ATOM 1531 O O . ILE A 1 184 ? -6.660 -2.126 -8.754 1.00 98.56 184 ILE A O 1
ATOM 1535 N N . VAL A 1 185 ? -5.012 -3.576 -9.293 1.00 98.38 185 VAL A N 1
ATOM 1536 C CA . VAL A 1 185 ? -5.862 -4.652 -9.840 1.00 98.38 185 VAL A CA 1
ATOM 1537 C C . VAL A 1 185 ? -5.893 -5.903 -8.965 1.00 98.38 185 VAL A C 1
ATOM 1539 O O . VAL A 1 185 ? -6.734 -6.772 -9.171 1.00 98.38 185 VAL A O 1
ATOM 1542 N N . GLY A 1 186 ? -5.036 -5.977 -7.946 1.00 98.19 186 GLY A N 1
ATOM 1543 C CA . GLY A 1 186 ? -5.073 -7.043 -6.950 1.00 98.19 186 GLY A CA 1
ATOM 1544 C C . GLY A 1 186 ? -4.126 -6.778 -5.790 1.00 98.19 186 GLY A C 1
ATOM 1545 O O . GLY A 1 186 ? -3.117 -6.089 -5.952 1.00 98.19 186 GLY A O 1
ATOM 1546 N N . VAL A 1 187 ? -4.444 -7.325 -4.616 1.00 97.88 187 VAL A N 1
ATOM 1547 C CA . VAL A 1 187 ? -3.551 -7.300 -3.450 1.00 97.88 187 VAL A CA 1
ATOM 1548 C C . VAL A 1 187 ? -3.537 -8.670 -2.781 1.00 97.88 187 VAL A C 1
ATOM 1550 O O . VAL A 1 187 ? -4.551 -9.110 -2.240 1.00 97.88 187 VAL A O 1
ATOM 1553 N N . THR A 1 188 ? -2.367 -9.294 -2.734 1.00 95.62 188 THR A N 1
ATOM 1554 C CA . THR A 1 188 ? -2.151 -10.645 -2.202 1.00 95.62 188 THR A CA 1
ATOM 1555 C C . THR A 1 188 ? -1.088 -10.647 -1.101 1.00 95.62 188 THR A C 1
ATOM 1557 O O . THR A 1 188 ? -0.387 -9.658 -0.862 1.00 95.62 188 THR A O 1
ATOM 1560 N N . PHE A 1 189 ? -0.991 -11.742 -0.357 1.00 94.31 189 PHE A N 1
ATOM 1561 C CA . PHE A 1 189 ? 0.106 -12.051 0.537 1.00 94.31 189 PHE A CA 1
ATOM 1562 C C . PHE A 1 189 ? 1.352 -12.369 -0.277 1.00 94.31 189 PHE A C 1
ATOM 1564 O O . PHE A 1 189 ? 1.319 -12.982 -1.344 1.00 94.31 189 PHE A O 1
ATOM 1571 N N . TYR A 1 190 ? 2.491 -11.951 0.258 1.00 93.69 190 TYR A N 1
ATOM 1572 C CA . TYR A 1 190 ? 3.770 -12.266 -0.341 1.00 93.69 190 TYR A CA 1
ATOM 1573 C C . TYR A 1 190 ? 4.075 -13.765 -0.218 1.00 93.69 190 TYR A C 1
ATOM 1575 O O . TYR A 1 190 ? 4.474 -14.244 0.844 1.00 93.69 190 TYR A O 1
ATOM 1583 N N . ASN A 1 191 ? 3.966 -14.466 -1.340 1.00 91.31 191 ASN A N 1
ATOM 1584 C CA . ASN A 1 191 ? 4.473 -15.821 -1.529 1.00 91.31 191 ASN A CA 1
ATOM 1585 C C . ASN A 1 191 ? 5.877 -15.811 -2.177 1.00 91.31 191 ASN A C 1
ATOM 1587 O O . ASN A 1 191 ? 6.012 -15.298 -3.288 1.00 91.31 191 ASN A O 1
ATOM 1591 N N . PRO A 1 192 ? 6.925 -16.387 -1.558 1.00 89.50 192 PRO A N 1
ATOM 1592 C CA . PRO A 1 192 ? 8.288 -16.355 -2.098 1.00 89.50 192 PRO A CA 1
ATOM 1593 C C . PRO A 1 192 ? 8.524 -17.233 -3.333 1.00 89.50 192 PRO A C 1
ATOM 1595 O O . PRO A 1 192 ? 9.505 -17.015 -4.040 1.00 89.50 192 PRO A O 1
ATOM 1598 N N . VAL A 1 193 ? 7.668 -18.224 -3.588 1.00 88.44 193 VAL A N 1
ATOM 1599 C CA . VAL A 1 193 ? 7.744 -19.079 -4.782 1.00 88.44 193 VAL A CA 1
ATOM 1600 C C . VAL A 1 193 ? 7.205 -18.317 -5.992 1.00 88.44 193 VAL A C 1
ATOM 1602 O O . VAL A 1 193 ? 7.838 -18.291 -7.045 1.00 88.44 193 VAL A O 1
ATOM 1605 N N . ILE A 1 194 ? 6.067 -17.643 -5.820 1.00 87.69 194 ILE A N 1
ATOM 1606 C CA . ILE A 1 194 ? 5.405 -16.878 -6.885 1.00 87.69 194 ILE A CA 1
ATOM 1607 C C . ILE A 1 194 ? 6.133 -15.547 -7.113 1.00 87.69 194 ILE A C 1
ATOM 1609 O O . ILE A 1 194 ? 6.535 -15.235 -8.230 1.00 87.69 194 ILE A O 1
ATOM 1613 N N . HIS A 1 195 ? 6.410 -14.802 -6.043 1.00 89.88 195 HIS A N 1
ATOM 1614 C CA . HIS A 1 195 ? 6.934 -13.435 -6.096 1.00 89.88 195 HIS A CA 1
ATOM 1615 C C . HIS A 1 195 ? 8.462 -13.363 -5.910 1.00 89.88 195 HIS A C 1
ATOM 1617 O O . HIS A 1 195 ? 9.003 -12.436 -5.302 1.00 89.88 195 HIS A O 1
ATOM 1623 N N . HIS A 1 196 ? 9.187 -14.343 -6.447 1.00 78.19 196 HIS A N 1
ATOM 1624 C CA . HIS A 1 196 ? 10.647 -14.470 -6.340 1.00 78.19 196 HIS A CA 1
ATOM 1625 C C . HIS A 1 196 ? 11.423 -13.219 -6.802 1.00 78.19 196 HIS A C 1
ATOM 1627 O O . HIS A 1 196 ? 12.552 -12.989 -6.367 1.00 78.19 196 HIS A O 1
ATOM 1633 N N . ASN A 1 197 ? 10.820 -12.376 -7.644 1.00 74.25 197 ASN A N 1
ATOM 1634 C CA . ASN A 1 197 ? 11.429 -11.157 -8.180 1.00 74.25 197 ASN A CA 1
ATOM 1635 C C . ASN A 1 197 ? 11.722 -10.069 -7.131 1.00 74.25 197 ASN A C 1
ATOM 1637 O O . ASN A 1 197 ? 12.589 -9.235 -7.377 1.00 74.25 197 ASN A O 1
ATOM 1641 N N . PHE A 1 198 ? 11.089 -10.096 -5.952 1.00 61.19 198 PHE A N 1
ATOM 1642 C CA . PHE A 1 198 ? 11.378 -9.130 -4.877 1.00 61.19 198 PHE A CA 1
ATOM 1643 C C . PHE A 1 198 ? 12.560 -9.544 -3.997 1.00 61.19 198 PHE A C 1
ATOM 1645 O O . PHE A 1 198 ? 13.334 -8.708 -3.544 1.00 61.19 198 PHE A O 1
ATOM 1652 N N . LEU A 1 199 ? 12.764 -10.849 -3.797 1.00 56.25 199 LEU A N 1
ATOM 1653 C CA . LEU A 1 199 ? 13.933 -11.364 -3.068 1.00 56.25 199 LEU A CA 1
ATOM 1654 C C . LEU A 1 199 ? 15.183 -11.445 -3.942 1.00 56.25 199 LEU A C 1
ATOM 1656 O O . LEU A 1 199 ? 16.277 -11.665 -3.432 1.00 56.25 199 LEU A O 1
ATOM 1660 N N . GLN A 1 200 ? 15.033 -11.196 -5.243 1.00 51.31 200 GLN A N 1
ATOM 1661 C CA . GLN A 1 200 ? 16.132 -10.880 -6.144 1.00 51.31 200 GLN A CA 1
ATOM 1662 C C . GLN A 1 200 ? 16.557 -9.411 -6.053 1.00 51.31 200 GLN A C 1
ATOM 1664 O O . GLN A 1 200 ? 17.155 -8.886 -6.997 1.00 51.31 200 GLN A O 1
ATOM 1669 N N . LYS A 1 201 ? 16.388 -8.755 -4.892 1.00 47.62 201 LYS A N 1
ATOM 1670 C CA . LYS A 1 201 ? 17.448 -7.851 -4.443 1.00 47.62 201 LYS A CA 1
ATOM 1671 C C . LYS A 1 201 ? 18.712 -8.694 -4.433 1.00 47.62 201 LYS A C 1
ATOM 1673 O O . LYS A 1 201 ? 18.974 -9.468 -3.517 1.00 47.62 201 LYS A O 1
ATOM 1678 N N . LYS A 1 202 ? 19.384 -8.614 -5.583 1.00 45.09 202 LYS A N 1
ATOM 1679 C CA . LYS A 1 202 ? 20.675 -9.155 -5.955 1.00 45.09 202 LYS A CA 1
ATOM 1680 C C . LYS A 1 202 ? 21.451 -9.292 -4.651 1.00 45.09 202 LYS A C 1
ATOM 1682 O O . LYS A 1 202 ? 21.469 -8.350 -3.855 1.00 45.09 202 LYS A O 1
ATOM 1687 N N . ASN A 1 203 ? 22.117 -10.421 -4.433 1.00 42.22 203 ASN A N 1
ATOM 1688 C CA . ASN A 1 203 ? 23.368 -10.366 -3.692 1.00 42.22 203 ASN A CA 1
ATOM 1689 C C . ASN A 1 203 ? 24.238 -9.359 -4.463 1.00 42.22 203 ASN A C 1
ATOM 1691 O O . ASN A 1 203 ? 25.057 -9.752 -5.284 1.00 42.22 203 ASN A O 1
ATOM 1695 N N . ILE A 1 204 ? 23.973 -8.058 -4.318 1.00 47.88 204 ILE A N 1
ATOM 1696 C CA . ILE A 1 204 ? 24.919 -7.010 -4.588 1.00 47.88 204 ILE A CA 1
ATOM 1697 C C . ILE A 1 204 ? 25.938 -7.373 -3.526 1.00 47.88 204 ILE A C 1
ATOM 1699 O O . ILE A 1 204 ? 25.597 -7.276 -2.340 1.00 47.88 204 ILE A O 1
ATOM 1703 N N . PRO A 1 205 ? 27.090 -7.964 -3.899 1.00 48.19 205 PRO A N 1
ATOM 1704 C CA . PRO A 1 205 ? 28.131 -8.160 -2.913 1.00 48.19 205 PRO A CA 1
ATOM 1705 C C . PRO A 1 205 ? 28.271 -6.802 -2.247 1.00 48.19 205 PRO A C 1
ATOM 1707 O O . PRO A 1 205 ? 28.393 -5.800 -2.955 1.00 48.19 205 PRO A O 1
ATOM 1710 N N . ILE A 1 206 ? 28.101 -6.757 -0.925 1.00 51.34 206 ILE A N 1
ATOM 1711 C CA . ILE A 1 206 ? 28.314 -5.518 -0.195 1.00 51.34 206 ILE A CA 1
ATOM 1712 C C . ILE A 1 206 ? 29.725 -5.110 -0.584 1.00 51.34 206 ILE A C 1
ATOM 1714 O O . ILE A 1 206 ? 30.682 -5.828 -0.288 1.00 51.34 206 ILE A O 1
ATOM 1718 N N . GLN A 1 207 ? 29.833 -4.037 -1.363 1.00 62.47 207 GLN A N 1
ATOM 1719 C CA . GLN A 1 207 ? 31.126 -3.502 -1.728 1.00 62.47 207 GLN A CA 1
ATOM 1720 C C . GLN A 1 207 ? 31.582 -2.767 -0.482 1.00 62.47 207 GLN A C 1
ATOM 1722 O O . GLN A 1 207 ? 31.178 -1.633 -0.227 1.00 62.47 207 GLN A O 1
ATOM 1727 N N . GLU A 1 208 ? 32.312 -3.495 0.355 1.00 77.44 208 GLU A N 1
ATOM 1728 C CA . GLU A 1 208 ? 33.069 -2.928 1.450 1.00 77.44 208 GLU A CA 1
ATOM 1729 C C . GLU A 1 208 ? 34.400 -2.454 0.876 1.00 77.44 208 GLU A C 1
ATOM 1731 O O . GLU A 1 208 ? 35.249 -3.254 0.481 1.00 77.44 208 GLU A O 1
ATOM 1736 N N . ILE A 1 209 ? 34.562 -1.138 0.791 1.00 79.25 209 ILE A N 1
ATOM 1737 C CA . ILE A 1 209 ? 35.843 -0.525 0.459 1.00 79.25 209 ILE A CA 1
ATOM 1738 C C . ILE A 1 209 ? 36.523 -0.208 1.787 1.00 79.25 209 ILE A C 1
ATOM 1740 O O . ILE A 1 209 ? 36.107 0.706 2.501 1.00 79.25 209 ILE A O 1
ATOM 1744 N N . THR A 1 210 ? 37.559 -0.973 2.130 1.00 84.44 210 THR A N 1
ATOM 1745 C CA . THR A 1 210 ? 38.451 -0.640 3.245 1.00 84.44 210 THR A CA 1
ATOM 1746 C C . THR A 1 210 ? 39.538 0.290 2.742 1.00 84.44 210 THR A C 1
ATOM 1748 O O . THR A 1 210 ? 40.434 -0.115 2.001 1.00 84.44 210 THR A O 1
ATOM 1751 N N . ILE A 1 211 ? 39.493 1.533 3.191 1.00 83.94 211 ILE A N 1
ATOM 1752 C CA . ILE A 1 211 ? 40.550 2.506 2.940 1.00 83.94 211 ILE A CA 1
ATOM 1753 C C . ILE A 1 211 ? 41.545 2.404 4.075 1.00 83.94 211 ILE A C 1
ATOM 1755 O O . ILE A 1 211 ? 41.137 2.340 5.231 1.00 83.94 211 ILE A O 1
ATOM 1759 N N . ARG A 1 212 ? 42.836 2.413 3.756 1.00 86.56 212 ARG A N 1
ATOM 1760 C CA . ARG A 1 212 ? 43.919 2.489 4.738 1.00 86.56 212 ARG A CA 1
ATOM 1761 C C . ARG A 1 212 ? 44.789 3.695 4.430 1.00 86.56 212 ARG A C 1
ATOM 1763 O O . ARG A 1 212 ? 45.017 4.000 3.263 1.00 86.56 212 ARG A O 1
ATOM 1770 N N . TRP A 1 213 ? 45.284 4.355 5.466 1.00 86.94 213 TRP A N 1
ATOM 1771 C CA . TRP A 1 213 ? 46.238 5.453 5.334 1.00 86.94 213 TRP A CA 1
ATOM 1772 C C . TRP A 1 213 ? 47.345 5.325 6.376 1.00 86.94 213 TRP A C 1
ATOM 1774 O O . TRP A 1 213 ? 47.177 4.687 7.415 1.00 86.94 213 TRP A O 1
ATOM 1784 N N . GLU A 1 214 ? 48.493 5.931 6.093 1.00 84.56 214 GLU A N 1
ATOM 1785 C CA . GLU A 1 214 ? 49.585 6.011 7.057 1.00 84.56 214 GLU A CA 1
ATOM 1786 C C . GLU A 1 214 ? 49.254 7.060 8.121 1.00 84.56 214 GLU A C 1
ATOM 1788 O O . GLU A 1 214 ? 48.969 8.220 7.817 1.00 84.56 214 GLU A O 1
ATOM 1793 N N . GLY A 1 215 ? 49.286 6.648 9.384 1.00 79.12 215 GLY A N 1
ATOM 1794 C CA . GLY A 1 215 ? 49.079 7.528 10.522 1.00 79.12 215 GLY A CA 1
ATOM 1795 C C . GLY A 1 215 ? 49.669 6.923 11.786 1.00 79.12 215 GLY A C 1
ATOM 1796 O O . GLY A 1 215 ? 49.776 5.702 11.914 1.00 79.12 215 GLY A O 1
ATOM 1797 N N . ASP A 1 216 ? 50.049 7.775 12.735 1.00 73.94 216 ASP A N 1
ATOM 1798 C CA . ASP A 1 216 ? 50.456 7.306 14.054 1.00 73.94 216 ASP A CA 1
ATOM 1799 C C . ASP A 1 216 ? 49.220 6.775 14.788 1.00 73.94 216 ASP A C 1
ATOM 1801 O O . ASP A 1 216 ? 48.274 7.516 15.058 1.00 73.94 216 ASP A O 1
ATOM 1805 N N . ASN A 1 217 ? 49.236 5.487 15.147 1.00 62.78 217 ASN A N 1
ATOM 1806 C CA . ASN A 1 217 ? 48.161 4.773 15.863 1.00 62.78 217 ASN A CA 1
ATOM 1807 C C . ASN A 1 217 ? 47.857 5.332 17.276 1.00 62.78 217 ASN A C 1
ATOM 1809 O O . ASN A 1 217 ? 47.197 4.679 18.083 1.00 62.78 217 ASN A O 1
ATOM 1813 N N . LYS A 1 218 ? 48.368 6.516 17.625 1.00 64.75 218 LYS A N 1
ATOM 1814 C CA . LYS A 1 218 ? 48.210 7.143 18.934 1.00 64.75 218 LYS A CA 1
ATOM 1815 C C . LYS A 1 218 ? 47.341 8.396 18.800 1.00 64.75 218 LYS A C 1
ATOM 1817 O O . LYS A 1 218 ? 47.802 9.446 18.370 1.00 64.75 218 LYS A O 1
ATOM 1822 N N . SER A 1 219 ? 46.078 8.260 19.204 1.00 65.69 219 SER A N 1
ATOM 1823 C CA . SER A 1 219 ? 45.166 9.357 19.581 1.00 65.69 219 SER A CA 1
ATOM 1824 C C . SER A 1 219 ? 44.758 10.370 18.500 1.00 65.69 219 SER A C 1
ATOM 1826 O O . SER A 1 219 ? 44.207 11.414 18.841 1.00 65.69 219 SER A O 1
ATOM 1828 N N . SER A 1 220 ? 44.984 10.089 17.216 1.00 80.25 220 SER A N 1
ATOM 1829 C CA . SER A 1 220 ? 44.487 10.948 16.132 1.00 80.25 220 SER A CA 1
ATOM 1830 C C . SER A 1 220 ? 43.026 10.623 15.816 1.00 80.25 220 SER A C 1
ATOM 1832 O O . SER A 1 220 ? 42.669 9.454 15.698 1.00 80.25 220 SER A O 1
ATOM 1834 N N . LEU A 1 221 ? 42.187 11.651 15.676 1.00 86.69 221 LEU A N 1
ATOM 1835 C CA . LEU A 1 221 ? 40.826 11.518 15.156 1.00 86.69 221 LEU A CA 1
ATOM 1836 C C . LEU A 1 221 ? 40.835 11.910 13.680 1.00 86.69 221 LEU A C 1
ATOM 1838 O O . LEU A 1 221 ? 41.260 13.014 13.333 1.00 86.69 221 LEU A O 1
ATOM 1842 N N . TYR A 1 222 ? 40.354 11.015 12.829 1.00 85.12 222 TYR A N 1
ATOM 1843 C CA . TYR A 1 222 ? 40.253 11.223 11.396 1.00 85.12 222 TYR A CA 1
ATOM 1844 C C . TYR A 1 222 ? 38.812 11.494 10.990 1.00 85.12 222 TYR A C 1
ATOM 1846 O O . TYR A 1 222 ? 37.887 10.871 11.514 1.00 85.12 222 TYR A O 1
ATOM 1854 N N . THR A 1 223 ? 38.638 12.380 10.015 1.00 88.94 223 THR A N 1
ATOM 1855 C CA . THR A 1 223 ? 37.349 12.678 9.385 1.00 88.94 223 THR A CA 1
ATOM 1856 C C . THR A 1 223 ? 37.436 12.370 7.898 1.00 88.94 223 THR A C 1
ATOM 1858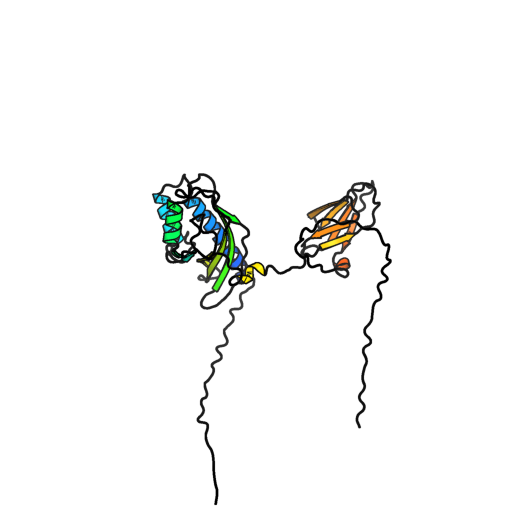 O O . THR A 1 223 ? 38.374 12.811 7.233 1.00 88.94 223 THR A O 1
ATOM 1861 N N . ILE A 1 224 ? 36.473 11.604 7.389 1.00 89.69 224 ILE A N 1
ATOM 1862 C CA . ILE A 1 224 ? 36.475 11.051 6.036 1.00 89.69 224 ILE A CA 1
ATOM 1863 C C . ILE A 1 224 ? 35.340 11.687 5.239 1.00 89.69 224 ILE A C 1
ATOM 1865 O O . ILE A 1 224 ? 34.183 11.617 5.654 1.00 89.69 224 ILE A O 1
ATOM 1869 N N . TYR A 1 225 ? 35.658 12.265 4.084 1.00 88.31 225 TYR A N 1
ATOM 1870 C CA . TYR A 1 225 ? 34.701 12.899 3.176 1.00 88.31 225 TYR A CA 1
ATOM 1871 C C . TYR A 1 225 ? 34.762 12.296 1.774 1.00 88.31 225 TYR A C 1
ATOM 1873 O O . TYR A 1 225 ? 35.812 11.824 1.344 1.00 88.31 225 TYR A O 1
ATOM 1881 N N . SER A 1 226 ? 33.653 12.393 1.042 1.00 87.75 226 SER A N 1
ATOM 1882 C CA . SER A 1 226 ? 33.611 12.260 -0.417 1.00 87.75 226 SER A CA 1
ATOM 1883 C C . SER A 1 226 ? 32.943 13.493 -1.007 1.00 87.75 226 SER A C 1
ATOM 1885 O O . SER A 1 226 ? 31.753 13.727 -0.777 1.00 87.75 226 SER A O 1
ATOM 1887 N N . GLY A 1 227 ? 33.708 14.304 -1.739 1.00 87.44 227 GLY A N 1
ATOM 1888 C CA . GLY A 1 227 ? 33.290 15.666 -2.070 1.00 87.44 227 GLY A CA 1
ATOM 1889 C C . GLY A 1 227 ? 32.976 16.453 -0.793 1.00 87.44 227 GLY A C 1
ATOM 1890 O O . GLY A 1 227 ? 33.787 16.494 0.127 1.00 87.44 227 GLY A O 1
ATOM 1891 N N . GLU A 1 228 ? 31.776 17.024 -0.707 1.00 87.00 228 GLU A N 1
ATOM 1892 C CA . GLU A 1 228 ? 31.306 17.776 0.470 1.00 87.00 228 GLU A CA 1
ATOM 1893 C C . GLU A 1 228 ? 30.604 16.894 1.522 1.00 87.00 228 GLU A C 1
ATOM 1895 O O . GLU A 1 228 ? 30.237 17.362 2.601 1.00 87.00 228 GLU A O 1
ATOM 1900 N N . LYS A 1 229 ? 30.398 15.602 1.233 1.00 86.19 229 LYS A N 1
ATOM 1901 C CA . LYS A 1 229 ? 29.645 14.689 2.097 1.00 86.19 229 LYS A CA 1
ATOM 1902 C C . LYS A 1 229 ? 30.556 14.036 3.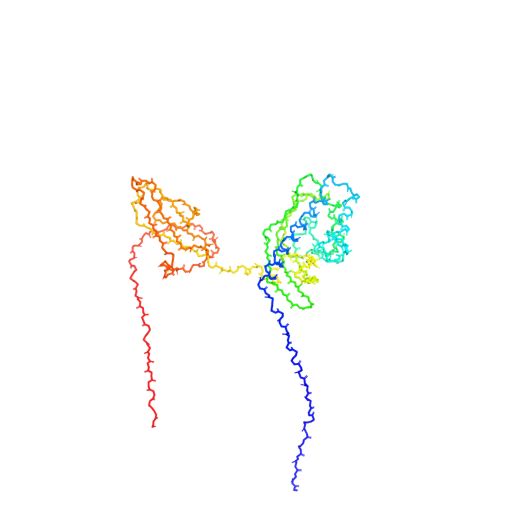132 1.00 86.19 229 LYS A C 1
ATOM 1904 O O . LYS A 1 229 ? 31.463 13.285 2.777 1.00 86.19 229 LYS A O 1
ATOM 1909 N N . LEU A 1 230 ? 30.266 14.263 4.414 1.00 89.06 230 LEU A N 1
ATOM 1910 C CA . LEU A 1 230 ? 30.891 13.539 5.521 1.00 89.06 230 LEU A CA 1
ATOM 1911 C C . LEU A 1 230 ? 30.466 12.066 5.489 1.00 89.06 230 LEU A C 1
ATOM 1913 O O . LEU A 1 230 ? 29.278 11.757 5.584 1.00 89.06 230 LEU A O 1
ATOM 1917 N N . LEU A 1 231 ? 31.438 11.165 5.377 1.00 87.44 231 LEU A N 1
ATOM 1918 C CA . LEU A 1 231 ? 31.219 9.719 5.419 1.00 87.44 231 LEU A CA 1
ATOM 1919 C C . LEU A 1 231 ? 31.341 9.164 6.841 1.00 87.44 231 LEU A C 1
ATOM 1921 O O . LEU A 1 231 ? 30.638 8.220 7.192 1.00 87.44 231 LEU A O 1
ATOM 1925 N N . GLY A 1 232 ? 32.195 9.761 7.674 1.00 90.50 232 GLY A N 1
ATOM 1926 C CA . GLY A 1 232 ? 32.303 9.411 9.087 1.00 90.50 232 GLY A CA 1
ATOM 1927 C C . GLY A 1 232 ? 33.604 9.871 9.730 1.00 90.50 232 GLY A C 1
ATOM 1928 O O . GLY A 1 232 ? 34.411 10.574 9.120 1.00 90.50 232 GLY A O 1
ATOM 1929 N N . THR A 1 233 ? 33.795 9.463 10.982 1.00 89.81 233 THR A N 1
ATOM 1930 C CA . THR A 1 233 ? 35.021 9.691 11.749 1.00 89.81 233 THR A CA 1
ATOM 1931 C C . THR A 1 233 ? 35.535 8.381 12.334 1.00 89.81 233 THR A C 1
ATOM 1933 O O . THR A 1 233 ? 34.756 7.481 12.646 1.00 89.81 233 THR A O 1
ATOM 1936 N N . THR A 1 234 ? 36.853 8.253 12.475 1.00 89.19 234 THR A N 1
ATOM 1937 C CA . THR A 1 234 ? 37.478 7.097 13.132 1.00 89.19 234 THR A CA 1
ATOM 1938 C C . THR A 1 234 ? 38.785 7.492 13.812 1.00 89.19 234 THR A C 1
ATOM 1940 O O . THR A 1 234 ? 39.435 8.450 13.401 1.00 89.19 234 THR A O 1
ATOM 1943 N N . SER A 1 235 ? 39.176 6.776 14.863 1.00 89.38 235 SER A N 1
ATOM 1944 C CA . SER A 1 235 ? 40.529 6.855 15.434 1.00 89.38 235 SER A CA 1
ATOM 1945 C C . SER A 1 235 ? 41.497 5.846 14.814 1.00 89.38 235 SER A C 1
ATOM 1947 O O . SER A 1 235 ? 42.693 5.875 15.099 1.00 89.38 235 SER A O 1
ATOM 1949 N N . ASP A 1 236 ? 40.978 4.927 14.003 1.00 87.81 236 ASP A N 1
ATOM 1950 C CA . ASP A 1 236 ? 41.766 3.905 13.333 1.00 87.81 236 ASP A CA 1
ATOM 1951 C C . ASP A 1 236 ? 42.421 4.460 12.066 1.00 87.81 236 ASP A C 1
ATOM 1953 O O . ASP A 1 236 ? 41.968 5.438 11.481 1.00 87.81 236 ASP A O 1
ATOM 1957 N N . THR A 1 237 ? 43.471 3.789 11.597 1.00 88.12 237 THR A N 1
ATOM 1958 C CA . THR A 1 237 ? 44.140 4.063 10.310 1.00 88.12 237 THR A CA 1
ATOM 1959 C C . THR A 1 237 ? 43.435 3.394 9.124 1.00 88.12 237 THR A C 1
ATOM 1961 O O . THR A 1 237 ? 44.024 3.185 8.060 1.00 88.12 237 THR A O 1
ATOM 1964 N N . PHE A 1 238 ? 42.167 3.017 9.314 1.00 88.62 238 PHE A N 1
ATOM 1965 C CA . PHE A 1 238 ? 41.313 2.473 8.273 1.00 88.62 238 PHE A CA 1
ATOM 1966 C C . PHE A 1 238 ? 39.851 2.890 8.449 1.00 88.62 238 PHE A C 1
ATOM 1968 O O . PHE A 1 238 ? 39.390 3.144 9.560 1.00 88.62 238 PHE A O 1
ATOM 1975 N N . PHE A 1 239 ? 39.108 2.924 7.344 1.00 87.75 239 PHE A N 1
ATOM 1976 C CA . PHE A 1 239 ? 37.672 3.194 7.339 1.00 87.75 239 PHE A CA 1
ATOM 1977 C C . PHE A 1 239 ? 36.978 2.311 6.309 1.00 87.75 239 PHE A C 1
ATOM 1979 O O . PHE A 1 239 ? 37.440 2.205 5.171 1.00 87.75 239 PHE A O 1
ATOM 1986 N N . ASN A 1 240 ? 35.881 1.678 6.719 1.00 86.81 240 ASN A N 1
ATOM 1987 C CA . ASN A 1 240 ? 35.092 0.817 5.849 1.00 86.81 240 ASN A CA 1
ATOM 1988 C C . ASN A 1 240 ? 33.894 1.594 5.320 1.00 86.81 240 ASN A C 1
ATOM 1990 O O . ASN A 1 240 ? 33.089 2.122 6.086 1.00 86.81 240 ASN A O 1
ATOM 1994 N N . ILE A 1 241 ? 33.773 1.634 4.001 1.00 84.56 241 ILE A N 1
ATOM 1995 C CA . ILE A 1 241 ? 32.656 2.255 3.301 1.00 84.56 241 ILE A CA 1
ATOM 1996 C C . ILE A 1 241 ? 31.798 1.149 2.712 1.00 84.56 241 ILE A C 1
ATOM 1998 O O . ILE A 1 241 ? 32.311 0.284 2.008 1.00 84.56 241 ILE A O 1
ATOM 2002 N N . LEU A 1 242 ? 30.495 1.193 2.982 1.00 79.06 242 LEU A N 1
ATOM 2003 C CA . LEU A 1 242 ? 29.541 0.193 2.514 1.00 79.06 242 LEU A CA 1
ATOM 2004 C C . LEU A 1 242 ? 28.626 0.791 1.443 1.00 79.06 242 LEU A C 1
ATOM 2006 O O . LEU A 1 242 ? 27.979 1.805 1.689 1.00 79.06 242 LEU A O 1
ATOM 2010 N N . ASN A 1 243 ? 28.510 0.110 0.299 1.00 69.88 243 ASN A N 1
ATOM 2011 C CA . ASN A 1 243 ? 27.461 0.334 -0.711 1.00 69.88 243 ASN A CA 1
ATOM 2012 C C . ASN A 1 243 ? 27.374 1.766 -1.266 1.00 69.88 243 ASN A C 1
ATOM 2014 O O . ASN A 1 243 ? 26.280 2.298 -1.461 1.00 69.88 243 ASN A O 1
ATOM 2018 N N . HIS A 1 244 ? 28.517 2.384 -1.541 1.00 69.50 244 HIS A N 1
ATOM 2019 C CA . HIS A 1 244 ? 28.556 3.693 -2.175 1.00 69.50 244 HIS A CA 1
ATOM 2020 C C . HIS A 1 244 ? 29.009 3.579 -3.634 1.00 69.50 244 HIS A C 1
ATOM 2022 O O . HIS A 1 244 ? 30.158 3.249 -3.913 1.00 69.50 244 HIS A O 1
ATOM 2028 N N . HIS A 1 245 ? 28.083 3.837 -4.561 1.00 64.44 245 HIS A N 1
ATOM 2029 C CA . HIS A 1 245 ? 28.294 3.708 -6.011 1.00 64.44 245 HIS A CA 1
ATOM 2030 C C . HIS A 1 245 ? 28.661 5.034 -6.698 1.00 64.44 245 HIS A C 1
ATOM 2032 O O . HIS A 1 245 ? 28.894 5.060 -7.901 1.00 64.44 245 HIS A O 1
ATOM 2038 N N . ASP A 1 246 ? 28.684 6.129 -5.942 1.00 72.50 246 ASP A N 1
ATOM 2039 C CA . ASP A 1 246 ? 28.790 7.512 -6.409 1.00 72.50 246 ASP A CA 1
ATOM 2040 C C . ASP A 1 246 ? 30.088 8.212 -5.972 1.00 72.50 246 ASP A C 1
ATOM 2042 O O . ASP A 1 246 ? 30.248 9.416 -6.167 1.00 72.50 246 ASP A O 1
ATOM 2046 N N . LEU A 1 247 ? 31.026 7.480 -5.367 1.00 77.56 247 LEU A N 1
ATOM 2047 C CA . LEU A 1 247 ? 32.257 8.066 -4.848 1.00 77.56 247 LEU A CA 1
ATOM 2048 C C . LEU A 1 247 ? 33.309 8.160 -5.952 1.00 77.56 247 LEU A C 1
ATOM 2050 O O . LEU A 1 247 ? 33.675 7.153 -6.550 1.00 77.56 247 LEU A O 1
ATOM 2054 N N . GLN A 1 248 ? 33.828 9.367 -6.170 1.00 76.94 248 GLN A N 1
ATOM 2055 C CA . GLN A 1 248 ? 34.940 9.612 -7.096 1.00 76.94 248 GLN A CA 1
ATOM 2056 C C . GLN A 1 248 ? 36.265 9.805 -6.351 1.00 76.94 248 GLN A C 1
ATOM 2058 O O . GLN A 1 248 ? 37.295 9.277 -6.750 1.00 76.94 248 GLN A O 1
ATOM 2063 N N . THR A 1 249 ? 36.252 10.532 -5.230 1.00 83.94 249 THR A N 1
ATOM 2064 C CA . THR A 1 249 ? 37.455 10.813 -4.433 1.00 83.94 249 THR A CA 1
ATOM 2065 C C . THR A 1 249 ? 37.141 10.759 -2.950 1.00 83.94 249 THR A C 1
ATOM 2067 O O . THR A 1 249 ? 36.029 11.085 -2.533 1.00 83.94 249 THR A O 1
ATOM 2070 N N . ILE A 1 250 ? 38.130 10.366 -2.146 1.00 86.56 250 ILE A N 1
ATOM 2071 C CA . ILE A 1 250 ? 37.997 10.318 -0.691 1.00 86.56 250 ILE A CA 1
ATOM 2072 C C . ILE A 1 250 ? 39.076 11.171 -0.053 1.00 86.56 250 ILE A C 1
ATOM 2074 O O . ILE A 1 250 ? 40.257 11.038 -0.367 1.00 86.56 250 ILE A O 1
ATOM 2078 N N . GLN A 1 251 ? 38.661 12.046 0.855 1.00 88.25 251 GLN A N 1
ATOM 2079 C CA . GLN A 1 251 ? 39.548 12.935 1.588 1.00 88.25 251 GLN A CA 1
ATOM 2080 C C . GLN A 1 251 ? 39.556 12.544 3.061 1.00 88.25 251 GLN A C 1
ATOM 2082 O O . GLN A 1 251 ? 38.504 12.480 3.698 1.00 88.25 251 GLN A O 1
ATOM 2087 N N . VAL A 1 252 ? 40.748 12.294 3.598 1.00 87.94 252 VAL A N 1
ATOM 2088 C CA . VAL A 1 252 ? 40.955 11.975 5.014 1.00 87.94 252 VAL A CA 1
ATOM 2089 C C . VAL A 1 252 ? 41.691 13.133 5.675 1.00 87.94 252 VAL A C 1
ATOM 2091 O O . VAL A 1 252 ? 42.782 13.505 5.241 1.00 87.94 252 VAL A O 1
ATOM 2094 N N . PHE A 1 253 ? 41.104 13.688 6.732 1.00 85.75 253 PHE A N 1
ATOM 2095 C CA . PHE A 1 253 ? 41.671 14.791 7.510 1.00 85.75 253 PHE A CA 1
ATOM 2096 C C . PHE A 1 253 ? 42.033 14.317 8.914 1.00 85.75 253 PHE A C 1
ATOM 2098 O O . PHE A 1 253 ? 41.181 13.751 9.595 1.00 85.75 253 PHE A O 1
ATOM 2105 N N . ASN A 1 254 ? 43.264 14.575 9.365 1.00 86.25 254 ASN A N 1
ATOM 2106 C CA . ASN A 1 254 ? 43.666 14.353 10.757 1.00 86.25 254 ASN A CA 1
ATOM 2107 C C . ASN A 1 254 ? 43.387 15.614 11.593 1.00 86.25 254 ASN A C 1
ATOM 2109 O O . ASN A 1 254 ? 43.995 16.655 11.362 1.00 86.25 254 ASN A O 1
ATOM 2113 N N . LEU A 1 255 ? 42.488 15.515 12.574 1.00 82.75 255 LEU A N 1
ATOM 2114 C CA . LEU A 1 255 ? 42.109 16.628 13.454 1.00 82.75 255 LEU A CA 1
ATOM 2115 C C . LEU A 1 255 ? 43.111 16.883 14.596 1.00 82.75 255 LEU A C 1
ATOM 2117 O O . LEU A 1 255 ? 43.001 17.889 15.292 1.00 82.75 255 LEU A O 1
ATOM 2121 N N . GLY A 1 256 ? 44.063 15.973 14.824 1.00 73.00 256 GLY A N 1
ATOM 2122 C CA . GLY A 1 256 ? 45.033 16.051 15.920 1.00 73.00 256 GLY A CA 1
ATOM 2123 C C . GLY A 1 256 ? 46.370 16.700 15.553 1.00 73.00 256 GLY A C 1
ATOM 2124 O O . GLY A 1 256 ? 47.150 17.029 16.448 1.00 73.00 256 GLY A O 1
ATOM 2125 N N . SER A 1 257 ? 46.669 16.891 14.266 1.00 68.75 257 SER A N 1
ATOM 2126 C CA . SER A 1 257 ? 47.934 17.487 13.831 1.00 68.75 257 SER A CA 1
ATOM 2127 C C . SER A 1 257 ? 47.817 19.006 13.702 1.00 68.75 257 SER A C 1
ATOM 2129 O O . SER A 1 257 ? 46.931 19.517 13.028 1.00 68.75 257 SER A O 1
ATOM 2131 N N . GLN A 1 258 ? 48.769 19.747 14.284 1.00 61.97 258 GLN A N 1
ATOM 2132 C CA . GLN A 1 258 ? 48.849 21.218 14.176 1.00 61.97 258 GLN A CA 1
ATOM 2133 C C . GLN A 1 258 ? 48.987 21.730 12.728 1.00 61.97 258 GLN A C 1
ATOM 2135 O O . GLN A 1 258 ? 48.817 22.916 12.463 1.00 61.97 258 GLN A O 1
ATOM 2140 N N . GLN A 1 259 ? 49.276 20.837 11.782 1.00 63.31 259 GLN A N 1
ATOM 2141 C CA . GLN A 1 259 ? 49.158 21.080 10.352 1.00 63.31 259 GLN A CA 1
ATOM 2142 C C . GLN A 1 259 ? 48.001 20.227 9.832 1.00 63.31 259 GLN A C 1
ATOM 2144 O O . GLN A 1 259 ? 48.048 19.004 9.960 1.00 63.31 259 GLN A O 1
ATOM 2149 N N . ASN A 1 260 ? 46.974 20.857 9.259 1.00 62.00 260 ASN A N 1
ATOM 2150 C CA . ASN A 1 260 ? 45.853 20.172 8.609 1.00 62.00 260 ASN A CA 1
ATOM 2151 C C . ASN A 1 260 ? 46.357 19.451 7.353 1.00 62.00 260 ASN A C 1
ATOM 2153 O O . ASN A 1 260 ? 46.257 19.964 6.240 1.00 62.00 260 ASN A O 1
ATOM 2157 N N . LYS A 1 261 ? 46.961 18.278 7.535 1.00 73.38 261 LYS A N 1
ATOM 2158 C CA . LYS A 1 261 ? 47.410 17.432 6.439 1.00 73.38 261 LYS A CA 1
ATOM 2159 C C . LYS A 1 261 ? 46.222 16.589 5.997 1.00 73.38 261 LYS A C 1
ATOM 2161 O O . LYS A 1 261 ? 45.689 15.810 6.789 1.00 73.38 261 LYS A O 1
ATOM 2166 N N . SER A 1 262 ? 45.803 16.768 4.751 1.00 80.12 262 SER A N 1
ATOM 2167 C CA . SER A 1 262 ? 44.833 15.893 4.106 1.00 80.12 262 SER A CA 1
ATOM 2168 C C . SER A 1 262 ? 45.546 14.889 3.209 1.00 80.12 262 SER A C 1
ATOM 2170 O O . SER A 1 262 ? 46.573 15.192 2.596 1.00 80.12 262 SER A O 1
ATOM 2172 N N . THR A 1 263 ? 44.982 13.690 3.133 1.00 81.44 263 THR A N 1
ATOM 2173 C CA . THR A 1 263 ? 45.351 12.697 2.126 1.00 81.44 263 THR A CA 1
ATOM 2174 C C . THR A 1 263 ? 44.141 12.495 1.229 1.00 81.44 263 THR A C 1
ATOM 2176 O O . THR A 1 263 ? 43.066 12.137 1.718 1.00 81.44 263 THR A O 1
ATOM 2179 N N . THR A 1 264 ? 44.310 12.743 -0.068 1.00 84.38 264 THR A N 1
ATOM 2180 C CA . THR A 1 264 ? 43.296 12.448 -1.085 1.00 84.38 264 THR A CA 1
ATOM 2181 C C . THR A 1 264 ? 43.603 11.093 -1.696 1.00 84.38 264 THR A C 1
ATOM 2183 O O . THR A 1 264 ? 44.729 10.849 -2.128 1.00 84.38 264 THR A O 1
ATOM 2186 N N . ILE A 1 265 ? 42.603 10.222 -1.725 1.00 79.00 265 ILE A N 1
ATOM 2187 C CA . ILE A 1 265 ? 42.706 8.877 -2.273 1.00 79.00 265 ILE A CA 1
ATOM 2188 C C . ILE A 1 265 ? 41.723 8.766 -3.434 1.00 79.00 265 ILE A C 1
ATOM 2190 O O . ILE A 1 265 ? 40.527 9.027 -3.277 1.00 79.00 265 ILE A O 1
ATOM 2194 N N . ASP A 1 266 ? 42.254 8.405 -4.598 1.00 77.94 266 ASP A N 1
ATOM 2195 C CA . ASP A 1 266 ? 41.473 8.144 -5.801 1.00 77.94 266 ASP A CA 1
ATOM 2196 C C . ASP A 1 266 ? 40.938 6.707 -5.754 1.00 77.94 266 ASP A C 1
ATOM 2198 O O . ASP A 1 266 ? 41.695 5.742 -5.604 1.00 77.94 266 ASP A O 1
ATOM 2202 N N . ILE A 1 267 ? 39.621 6.551 -5.842 1.00 70.06 267 ILE A N 1
ATOM 2203 C CA . ILE A 1 267 ? 38.987 5.238 -5.715 1.00 70.06 267 ILE A CA 1
ATOM 2204 C C . ILE A 1 267 ? 39.327 4.350 -6.907 1.00 70.06 267 ILE A C 1
ATOM 2206 O O . ILE A 1 267 ? 39.494 3.143 -6.715 1.00 70.06 267 ILE A O 1
ATOM 2210 N N . ASP A 1 268 ? 39.531 4.922 -8.094 1.00 68.50 268 ASP A N 1
ATOM 2211 C CA . ASP A 1 268 ? 39.864 4.154 -9.294 1.00 68.50 268 ASP A CA 1
ATOM 2212 C C . ASP A 1 268 ? 41.226 3.454 -9.143 1.00 68.50 268 ASP A C 1
ATOM 2214 O O . ASP A 1 268 ? 41.434 2.354 -9.660 1.00 68.50 268 ASP A O 1
ATOM 2218 N N . THR A 1 269 ? 42.131 4.010 -8.325 1.00 62.50 269 THR A N 1
ATOM 2219 C CA . THR A 1 269 ? 43.384 3.328 -7.953 1.00 62.50 269 THR A CA 1
ATOM 2220 C C . THR A 1 269 ? 43.205 2.182 -6.949 1.00 62.50 269 THR A C 1
ATOM 2222 O O . THR A 1 269 ? 44.020 1.258 -6.941 1.00 62.50 269 THR A O 1
ATOM 2225 N N . ILE A 1 270 ? 42.136 2.176 -6.142 1.00 59.09 270 ILE A N 1
ATOM 2226 C CA . ILE A 1 270 ? 41.849 1.121 -5.150 1.00 59.09 270 ILE A CA 1
ATOM 2227 C C . ILE A 1 270 ? 41.098 -0.062 -5.773 1.00 59.09 270 ILE A C 1
ATOM 2229 O O . ILE A 1 270 ? 41.305 -1.205 -5.352 1.00 59.09 270 ILE A O 1
ATOM 2233 N N . GLN A 1 271 ? 40.247 0.175 -6.779 1.00 51.16 271 GLN A N 1
ATOM 2234 C CA . GLN A 1 271 ? 39.361 -0.852 -7.349 1.00 51.16 271 GLN A CA 1
ATOM 2235 C C . GLN A 1 271 ? 40.097 -2.090 -7.906 1.00 51.16 271 GLN A C 1
ATOM 2237 O O . GLN A 1 271 ? 39.515 -3.173 -7.963 1.00 51.16 271 GLN A O 1
ATOM 2242 N N . ASN A 1 272 ? 41.402 -1.993 -8.185 1.00 46.00 272 ASN A N 1
ATOM 2243 C CA . ASN A 1 272 ? 42.258 -3.128 -8.557 1.00 46.00 272 ASN A CA 1
ATOM 2244 C C . ASN A 1 272 ? 42.575 -4.110 -7.399 1.00 46.00 272 ASN A C 1
ATOM 2246 O O . ASN A 1 272 ? 43.235 -5.122 -7.627 1.00 46.00 272 ASN A O 1
ATOM 2250 N N . THR A 1 273 ? 42.103 -3.847 -6.170 1.00 46.69 273 THR A N 1
ATOM 2251 C CA . THR A 1 273 ? 42.370 -4.657 -4.957 1.00 46.69 273 THR A CA 1
ATOM 2252 C C . THR A 1 273 ? 41.085 -5.068 -4.215 1.00 46.69 273 THR A C 1
ATOM 2254 O O . THR A 1 273 ? 41.097 -5.294 -3.005 1.00 46.69 273 THR A O 1
ATOM 2257 N N . ILE A 1 274 ? 39.940 -5.144 -4.902 1.00 44.16 274 ILE A N 1
ATOM 2258 C CA . ILE A 1 274 ? 38.663 -5.505 -4.264 1.00 44.16 274 ILE A CA 1
ATOM 2259 C C . ILE A 1 274 ? 38.573 -7.023 -4.070 1.00 44.16 274 ILE A C 1
ATOM 2261 O O . ILE A 1 274 ? 38.499 -7.792 -5.026 1.00 44.16 274 ILE A O 1
ATOM 2265 N N . SER A 1 275 ? 38.497 -7.464 -2.815 1.00 44.78 275 SER A N 1
ATOM 2266 C CA . SER A 1 275 ? 38.088 -8.823 -2.457 1.00 44.78 275 SER A CA 1
ATOM 2267 C C . SER A 1 275 ? 36.566 -8.894 -2.313 1.00 44.78 275 SER A C 1
ATOM 2269 O O . SER A 1 275 ? 35.996 -8.311 -1.394 1.00 44.78 275 SER A O 1
ATOM 2271 N N . THR A 1 276 ? 35.891 -9.630 -3.198 1.00 38.06 276 THR A N 1
ATOM 2272 C CA . THR A 1 276 ? 34.449 -9.897 -3.085 1.00 38.06 276 THR A CA 1
ATOM 2273 C C . THR A 1 276 ? 34.185 -10.932 -1.989 1.00 38.06 276 THR A C 1
ATOM 2275 O O . THR A 1 276 ? 34.587 -12.088 -2.122 1.00 38.06 276 THR A O 1
ATOM 2278 N N . GLY A 1 277 ? 33.499 -10.541 -0.914 1.00 37.88 277 GLY A N 1
ATOM 2279 C CA . GLY A 1 277 ? 33.044 -11.449 0.141 1.00 37.88 277 GLY A CA 1
ATOM 2280 C C . GLY A 1 277 ? 31.529 -11.665 0.102 1.00 37.88 277 GLY A C 1
ATOM 2281 O O . GLY A 1 277 ? 30.759 -10.711 0.042 1.00 37.88 277 GLY A O 1
ATOM 2282 N N . THR A 1 278 ? 31.081 -12.919 0.178 1.00 29.81 278 THR A N 1
ATOM 2283 C CA . THR A 1 278 ? 29.681 -13.273 0.472 1.00 29.81 278 THR A CA 1
ATOM 2284 C C . THR A 1 278 ? 29.493 -13.417 1.979 1.00 29.81 278 THR A C 1
ATOM 2286 O O . THR A 1 278 ? 30.080 -14.308 2.595 1.00 29.81 278 THR A O 1
ATOM 2289 N N . ILE A 1 279 ? 28.643 -12.583 2.583 1.00 30.48 279 ILE A N 1
ATOM 2290 C CA . ILE A 1 279 ? 28.258 -12.739 3.989 1.00 30.48 279 ILE A CA 1
ATOM 2291 C C . ILE A 1 279 ? 27.240 -13.879 4.086 1.00 30.48 279 ILE A C 1
ATOM 2293 O O . ILE A 1 279 ? 26.095 -13.749 3.661 1.00 30.48 279 ILE A O 1
ATOM 2297 N N . SER A 1 280 ? 27.651 -15.013 4.654 1.00 29.67 280 SER A N 1
ATOM 2298 C CA . SER A 1 280 ? 26.707 -16.041 5.104 1.00 29.67 280 SER A CA 1
ATOM 2299 C C . SER A 1 280 ? 26.053 -15.612 6.425 1.00 29.67 280 SER A C 1
ATOM 2301 O O . SER A 1 280 ? 26.725 -14.999 7.259 1.00 29.67 280 SER A O 1
ATOM 2303 N N . PRO A 1 281 ? 24.774 -15.951 6.671 1.00 27.14 281 PRO A N 1
ATOM 2304 C CA . PRO A 1 281 ? 24.091 -15.586 7.907 1.00 27.14 281 PRO A CA 1
ATOM 2305 C C . PRO A 1 281 ? 24.829 -16.147 9.130 1.00 27.14 281 PRO A C 1
ATOM 2307 O O . PRO A 1 281 ? 25.121 -17.343 9.219 1.00 27.14 281 PRO A O 1
ATOM 2310 N N . ILE A 1 282 ? 25.126 -15.261 10.085 1.00 29.66 282 ILE A N 1
ATOM 2311 C CA . ILE A 1 282 ? 25.832 -15.572 11.332 1.00 29.66 282 ILE A CA 1
ATOM 2312 C C . ILE A 1 282 ? 24.999 -16.573 12.142 1.00 29.66 282 ILE A C 1
ATOM 2314 O O . ILE A 1 282 ? 24.028 -16.227 12.815 1.00 29.66 282 ILE A O 1
ATOM 2318 N N . ARG A 1 283 ? 25.395 -17.847 12.102 1.00 29.19 283 ARG A N 1
ATOM 2319 C CA . ARG A 1 283 ? 24.874 -18.885 12.992 1.00 29.19 283 ARG A CA 1
ATOM 2320 C C . ARG A 1 283 ? 25.657 -18.814 14.301 1.00 29.19 283 ARG A C 1
ATOM 2322 O O . ARG A 1 283 ? 26.800 -19.258 14.363 1.00 29.19 283 ARG A O 1
ATOM 2329 N N . ASN A 1 284 ? 25.043 -18.263 15.348 1.00 31.83 284 ASN A N 1
ATOM 2330 C CA . ASN A 1 284 ? 25.625 -18.205 16.692 1.00 31.83 284 ASN A CA 1
ATOM 2331 C C . ASN A 1 284 ? 26.024 -19.612 17.181 1.00 31.83 284 ASN A C 1
ATOM 2333 O O . ASN A 1 284 ? 25.179 -20.398 17.611 1.00 31.83 284 ASN A O 1
ATOM 2337 N N . LYS A 1 285 ? 27.324 -19.928 17.149 1.00 34.09 285 LYS A N 1
ATOM 2338 C CA . LYS A 1 285 ? 27.909 -21.071 17.859 1.00 34.09 285 LYS A CA 1
ATOM 2339 C C . LYS A 1 285 ? 28.905 -20.569 18.900 1.00 34.09 285 LYS A C 1
ATOM 2341 O O . LYS A 1 285 ? 29.798 -19.777 18.622 1.00 34.09 285 LYS A O 1
ATOM 2346 N N . ARG A 1 286 ? 28.685 -21.036 20.129 1.00 30.81 286 ARG A N 1
ATOM 2347 C CA . ARG A 1 286 ? 29.443 -20.735 21.347 1.00 30.81 286 ARG A CA 1
ATOM 2348 C C . ARG A 1 286 ? 30.949 -21.003 21.193 1.00 30.81 286 ARG A C 1
ATOM 2350 O O . ARG A 1 286 ? 31.362 -21.977 20.572 1.00 30.81 286 ARG A O 1
ATOM 2357 N N . LYS A 1 287 ? 31.726 -20.140 21.856 1.00 36.47 287 LYS A N 1
ATOM 2358 C CA . LYS A 1 287 ? 33.193 -20.088 21.966 1.00 36.47 287 LYS A CA 1
ATOM 2359 C C . LYS A 1 287 ? 33.853 -21.421 22.355 1.00 36.47 287 LYS A C 1
ATOM 2361 O O . LYS A 1 287 ? 33.466 -22.033 23.348 1.00 36.47 287 LYS A O 1
ATOM 2366 N N . LYS A 1 288 ? 34.977 -21.735 21.702 1.00 32.66 288 LYS A N 1
ATOM 2367 C CA . LYS A 1 288 ? 36.138 -22.397 22.323 1.00 32.66 288 LYS A CA 1
ATOM 2368 C C . LYS A 1 288 ? 37.423 -21.673 21.898 1.00 32.66 288 LYS A C 1
ATOM 2370 O O . LYS A 1 288 ? 37.597 -21.352 20.730 1.00 32.66 288 LYS A O 1
ATOM 2375 N N . LYS A 1 289 ? 38.261 -21.368 22.894 1.00 41.22 289 LYS A N 1
ATOM 2376 C CA . LYS A 1 289 ? 39.615 -20.792 22.801 1.00 41.22 289 LYS A CA 1
ATOM 2377 C C . LYS A 1 289 ? 40.567 -21.759 22.089 1.00 41.22 289 LYS A C 1
ATOM 2379 O O . LYS A 1 289 ? 40.538 -22.921 22.475 1.00 41.22 289 LYS A O 1
ATOM 2384 N N . THR A 1 290 ? 41.473 -21.242 21.249 1.00 32.31 290 THR A N 1
ATOM 2385 C CA . THR A 1 290 ? 42.897 -21.659 21.173 1.00 32.31 290 THR A CA 1
ATOM 2386 C C . THR A 1 290 ? 43.741 -20.725 20.282 1.00 32.31 290 THR A C 1
ATOM 2388 O O . THR A 1 290 ? 43.378 -20.469 19.143 1.00 32.31 290 THR A O 1
ATOM 2391 N N . THR A 1 291 ? 44.828 -20.231 20.888 1.00 31.55 291 THR A N 1
ATOM 2392 C CA . THR A 1 291 ? 46.232 -20.015 20.455 1.00 31.55 291 THR A CA 1
ATOM 2393 C C . THR A 1 291 ? 46.636 -19.472 19.069 1.00 31.55 291 THR A C 1
ATOM 2395 O O . THR A 1 291 ? 46.217 -19.958 18.027 1.00 31.55 291 THR A O 1
ATOM 2398 N N . ASN A 1 292 ? 47.583 -18.522 19.117 1.00 31.11 292 ASN A N 1
ATOM 2399 C CA . ASN A 1 292 ? 48.314 -17.882 18.016 1.00 31.11 292 ASN A CA 1
ATOM 2400 C C . ASN A 1 292 ? 49.182 -18.854 17.198 1.00 31.11 292 ASN A C 1
ATOM 2402 O O . ASN A 1 292 ? 49.937 -19.634 17.778 1.00 31.11 292 ASN A O 1
ATOM 2406 N N . ILE A 1 293 ? 49.181 -18.681 15.873 1.00 29.19 293 ILE A N 1
ATOM 2407 C CA . ILE A 1 293 ? 50.277 -19.062 14.971 1.00 29.19 293 ILE A CA 1
ATOM 2408 C C . ILE A 1 293 ? 50.516 -17.882 14.020 1.00 29.19 293 ILE A C 1
ATOM 2410 O O . ILE A 1 293 ? 49.593 -17.408 13.362 1.00 29.19 293 ILE A O 1
ATOM 2414 N N . VAL A 1 294 ? 51.759 -17.400 13.985 1.00 32.38 294 VAL A N 1
ATOM 2415 C CA . VAL A 1 294 ? 52.272 -16.445 12.995 1.00 32.38 294 VAL A CA 1
ATOM 2416 C C . VAL A 1 294 ? 52.559 -17.224 11.713 1.00 32.38 294 VAL A C 1
ATOM 2418 O O . VAL A 1 294 ? 53.335 -18.176 11.738 1.00 32.38 294 VAL A O 1
ATOM 2421 N N . GLY A 1 295 ? 51.938 -16.828 10.603 1.00 27.52 295 GLY A N 1
ATOM 2422 C CA . GLY A 1 295 ? 52.198 -17.373 9.273 1.00 27.52 295 GLY A CA 1
ATOM 2423 C C . GLY A 1 295 ? 52.349 -16.238 8.268 1.00 27.52 295 GLY A C 1
ATOM 2424 O O . GLY A 1 295 ? 51.389 -15.530 7.983 1.00 27.52 295 GLY A O 1
ATOM 2425 N N . ILE A 1 296 ? 53.566 -16.062 7.757 1.00 31.88 296 ILE A N 1
ATOM 2426 C CA . ILE A 1 296 ? 53.866 -15.230 6.588 1.00 31.88 296 ILE A CA 1
ATOM 2427 C C . ILE A 1 296 ? 53.248 -15.934 5.374 1.00 31.88 296 ILE A C 1
ATOM 2429 O O . ILE A 1 296 ? 53.619 -17.069 5.078 1.00 31.88 296 ILE A O 1
ATOM 2433 N N . ILE A 1 297 ? 52.310 -15.285 4.680 1.00 27.55 297 ILE A N 1
ATOM 2434 C CA . ILE A 1 297 ? 51.782 -15.780 3.403 1.00 27.55 297 ILE A CA 1
ATOM 2435 C C . ILE A 1 297 ? 52.540 -15.086 2.274 1.00 27.55 297 ILE A C 1
ATOM 2437 O O . ILE A 1 297 ? 52.391 -13.890 2.038 1.00 27.55 297 ILE A O 1
ATOM 2441 N N . LEU A 1 298 ? 53.366 -15.878 1.593 1.00 26.67 298 LEU A N 1
ATOM 2442 C CA . LEU A 1 298 ? 53.974 -15.573 0.305 1.00 26.67 298 LEU A CA 1
ATOM 2443 C C . LEU A 1 298 ? 52.900 -15.782 -0.777 1.00 26.67 298 LEU A C 1
ATOM 2445 O O . LEU A 1 298 ? 52.374 -16.888 -0.908 1.00 26.67 298 LEU A O 1
ATOM 2449 N N . VAL A 1 299 ? 52.556 -14.750 -1.548 1.00 27.95 299 VAL A N 1
ATOM 2450 C CA . VAL A 1 299 ? 51.667 -14.908 -2.711 1.00 27.95 299 VAL A CA 1
ATOM 2451 C C . VAL A 1 299 ? 52.509 -15.372 -3.897 1.00 27.95 299 VAL A C 1
ATOM 2453 O O . VAL A 1 299 ? 53.278 -14.604 -4.469 1.00 27.95 299 VAL A O 1
ATOM 2456 N N . VAL A 1 300 ? 52.375 -16.651 -4.250 1.00 28.36 300 VAL A N 1
ATOM 2457 C CA . VAL A 1 300 ? 52.899 -17.219 -5.498 1.00 28.36 300 VAL A CA 1
ATOM 2458 C C . VAL A 1 300 ? 51.877 -16.947 -6.598 1.00 28.36 300 VAL A C 1
ATOM 2460 O O . VAL A 1 300 ? 50.768 -17.476 -6.566 1.00 28.36 300 VAL A O 1
ATOM 2463 N N . VAL A 1 301 ? 52.245 -16.120 -7.575 1.00 32.84 301 VAL A N 1
ATOM 2464 C CA . VAL A 1 301 ? 51.454 -15.912 -8.794 1.00 32.84 301 VAL A CA 1
ATOM 2465 C C . VAL A 1 301 ? 51.771 -17.054 -9.760 1.00 32.84 301 VAL A C 1
ATOM 2467 O O . VAL A 1 301 ? 52.869 -17.121 -10.310 1.00 32.84 301 VAL A O 1
ATOM 2470 N N . SER A 1 302 ? 50.828 -17.978 -9.960 1.00 28.28 302 SER A N 1
ATOM 2471 C CA . SER A 1 302 ? 50.930 -18.989 -11.014 1.00 28.28 302 SER A CA 1
ATOM 2472 C C . SER A 1 302 ? 50.482 -18.387 -12.346 1.00 28.28 302 SER A C 1
ATOM 2474 O O . SER A 1 302 ? 49.296 -18.119 -12.541 1.00 28.28 302 SER A O 1
ATOM 2476 N N . VAL A 1 303 ? 51.420 -18.189 -13.270 1.00 37.72 303 VAL A N 1
ATOM 2477 C CA . VAL A 1 303 ? 51.118 -17.873 -14.672 1.00 37.72 303 VAL A CA 1
ATOM 2478 C C . VAL A 1 303 ? 50.777 -19.185 -15.392 1.00 37.72 303 VAL A C 1
ATOM 2480 O O . VAL A 1 303 ? 51.591 -20.111 -15.341 1.00 37.72 303 VAL A O 1
ATOM 2483 N N . PRO A 1 304 ? 49.614 -19.323 -16.054 1.00 35.69 304 PRO A N 1
ATOM 2484 C CA . PRO A 1 304 ? 49.323 -20.517 -16.833 1.00 35.69 304 PRO A CA 1
ATOM 2485 C C . PRO A 1 304 ? 50.164 -20.519 -18.116 1.00 35.69 304 PRO A C 1
ATOM 2487 O O . PRO A 1 304 ? 50.114 -19.592 -18.924 1.00 35.69 304 PRO A O 1
ATOM 2490 N N . LEU A 1 305 ? 50.946 -21.585 -18.290 1.00 30.88 305 LEU A N 1
ATOM 2491 C CA . LEU A 1 305 ? 51.711 -21.868 -19.499 1.00 30.88 305 LEU A CA 1
ATOM 2492 C C . LEU A 1 305 ? 50.730 -22.240 -20.627 1.00 30.88 305 LEU A C 1
ATOM 2494 O O . LEU A 1 305 ? 50.076 -23.281 -20.566 1.00 30.88 305 LEU A O 1
ATOM 2498 N N . ILE A 1 306 ? 50.618 -21.399 -21.656 1.00 39.41 306 ILE A N 1
ATOM 2499 C CA . ILE A 1 306 ? 49.897 -21.734 -22.889 1.00 39.41 306 ILE A CA 1
ATOM 2500 C C . ILE A 1 306 ? 50.776 -22.706 -23.685 1.00 39.41 306 ILE A C 1
ATOM 2502 O O . ILE A 1 306 ? 51.795 -22.312 -24.253 1.00 39.41 306 ILE A O 1
ATOM 2506 N N . LEU A 1 307 ? 50.397 -23.987 -23.716 1.00 35.78 307 LEU A N 1
ATOM 2507 C CA . LEU A 1 307 ? 50.994 -24.975 -24.613 1.00 35.78 307 LEU A CA 1
ATOM 2508 C C . LEU A 1 307 ? 50.410 -24.788 -26.022 1.00 35.78 307 LEU A C 1
ATOM 2510 O O . LEU A 1 307 ? 49.253 -25.116 -26.277 1.00 35.78 307 LEU A O 1
ATOM 2514 N N . ILE A 1 308 ? 51.222 -24.277 -26.945 1.00 36.78 308 ILE A N 1
ATOM 2515 C CA . ILE A 1 308 ? 50.941 -24.314 -28.383 1.00 36.78 308 ILE A CA 1
ATOM 2516 C C . ILE A 1 308 ? 51.295 -25.722 -28.878 1.00 36.78 308 ILE A C 1
ATOM 2518 O O . ILE A 1 308 ? 52.472 -26.067 -28.971 1.00 36.78 308 ILE A O 1
ATOM 2522 N N . SER A 1 309 ? 50.295 -26.545 -29.203 1.00 38.84 309 SER A N 1
ATOM 2523 C CA . SER A 1 309 ? 50.513 -27.774 -29.973 1.00 38.84 309 SER A CA 1
ATOM 2524 C C . SER A 1 309 ? 50.436 -27.458 -31.469 1.00 38.84 309 SER A C 1
ATOM 2526 O O . SER A 1 309 ? 49.350 -27.275 -32.019 1.00 38.84 309 SER A O 1
ATOM 2528 N N . LEU A 1 310 ? 51.589 -27.404 -32.133 1.00 41.19 310 LEU A N 1
ATOM 2529 C CA . LEU A 1 310 ? 51.684 -27.483 -33.590 1.00 41.19 310 LEU A CA 1
ATOM 2530 C C . LEU A 1 310 ? 51.506 -28.948 -34.003 1.00 41.19 310 LEU A C 1
ATOM 2532 O O . LEU A 1 310 ? 52.396 -29.771 -33.798 1.00 41.19 310 LEU A O 1
ATOM 2536 N N . PHE A 1 311 ? 50.350 -29.271 -34.581 1.00 46.12 311 PHE A N 1
ATOM 2537 C CA . PHE A 1 311 ? 50.177 -30.494 -35.357 1.00 46.12 311 PHE A CA 1
ATOM 2538 C C . PHE A 1 311 ? 50.748 -30.266 -36.756 1.00 46.12 311 PHE A C 1
ATOM 2540 O O . PHE A 1 311 ? 50.210 -29.488 -37.540 1.00 46.12 311 PHE A O 1
ATOM 2547 N N . THR A 1 312 ? 51.827 -30.973 -37.073 1.00 50.19 312 THR A N 1
ATOM 2548 C CA . THR A 1 312 ? 52.246 -31.241 -38.445 1.00 50.19 312 THR A CA 1
ATOM 2549 C C 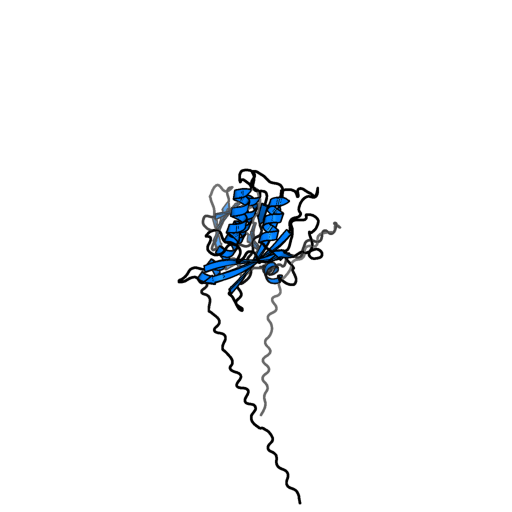. THR A 1 312 ? 51.381 -32.361 -39.024 1.00 50.19 312 THR A C 1
ATOM 2551 O O . THR A 1 312 ? 51.235 -33.429 -38.425 1.00 50.19 312 THR A O 1
ATOM 2554 N N . LYS A 1 313 ? 50.807 -32.128 -40.207 1.00 49.97 313 LYS A N 1
ATOM 2555 C CA . LYS A 1 313 ? 50.326 -33.180 -41.109 1.00 49.97 313 LYS A CA 1
ATOM 2556 C C . LYS A 1 313 ? 50.538 -32.736 -42.560 1.00 49.97 313 LYS A C 1
ATOM 2558 O O . LYS A 1 313 ? 49.917 -31.764 -42.971 1.00 49.97 313 LYS A O 1
ATOM 2563 N N . ASN A 1 314 ? 51.388 -33.519 -43.232 1.00 48.56 314 ASN A N 1
ATOM 2564 C CA . ASN A 1 314 ? 51.611 -33.727 -44.672 1.00 48.56 314 ASN A CA 1
ATOM 2565 C C . ASN A 1 314 ? 51.848 -32.512 -45.571 1.00 48.56 314 ASN A C 1
ATOM 2567 O O . ASN A 1 314 ? 50.874 -31.797 -45.878 1.00 48.56 314 ASN A O 1
#

Sequence (314 aa):
MIRLSITFLSFLIFSFHLVAQDEIEYNSDDIKEIKFSGMQLIKEYEQLLNLISNTDVGYAKQGEIIKNSYQKGFGQQIFKSGEVVVENNLNPEWTKEDKIKDLTVADYLNKFNLFYSKSDQNSVVFQNIETSPIRQEEYIYLEIYYESIFKGRHLNYNLPYQMNRRVATIEAQRLSGNSWDLKIVGVTFYNPVIHHNFLQKKNIPIQEITIRWEGDNKSSLYTIYSGEKLLGTTSDTFFNILNHHDLQTIQVFNLGSQQNKSTTIDIDTIQNTISTGTISPIRNKRKKKTTNIVGIILVVVSVPLILISLFTKN

Radius of gyration: 30.9 Å; chains: 1; bounding box: 75×78×85 Å